Protein AF-A0A2A4J8R6-F1 (afdb_monomer_lite)

Organism: Heliothis virescens (NCBI:txid7102)

Foldseek 3Di:
DVVPPADPKWKWKWFDDPPDTHTQDTDDDDPRDDPDDDPSVVVSQVVQRIKIFIDHPDDGGPDIDGDHDDDDDPQQPPAWWKWDFDPQDDAPPPWIKTKTWGADPLRKIWMAMDIDRDPLQPWKWKWKFAPFDPPTDIDTPGHRTDMGNDDPLSSLLCLQLQRMKMFIAGNVNPRTGIITRRPRTDYPPVSHDDDVPDDDPPDDPDDDDDDDDDDPPVVSVQVPLQQWEDDPSDIAGAQGWDADQVQQWIWHGGGNYIDTDHDDEDDDDEPADWDQPVPHNYTDHPDDPDPPPPPDPPDDDDDD

Structure (mmCIF, N/CA/C/O backbone):
data_AF-A0A2A4J8R6-F1
#
_entry.id   AF-A0A2A4J8R6-F1
#
loop_
_atom_site.group_PDB
_atom_site.id
_atom_site.type_symbol
_atom_site.label_atom_id
_atom_site.label_alt_id
_atom_site.label_comp_id
_atom_site.label_asym_id
_atom_site.label_entity_id
_atom_site.label_seq_id
_atom_site.pdbx_PDB_ins_code
_atom_site.Cartn_x
_atom_site.Cartn_y
_atom_site.Cartn_z
_atom_site.occupancy
_atom_site.B_iso_or_equiv
_atom_site.auth_seq_id
_atom_site.auth_comp_id
_atom_site.auth_asym_id
_atom_site.auth_atom_id
_atom_site.pdbx_PDB_model_num
ATOM 1 N N . VAL A 1 1 ? -11.590 -10.014 5.664 1.00 51.00 1 VAL A N 1
ATOM 2 C CA . VAL A 1 1 ? -12.269 -11.132 6.372 1.00 51.00 1 VAL A CA 1
ATOM 3 C C . VAL A 1 1 ? -12.199 -12.429 5.559 1.00 51.00 1 VAL A C 1
ATOM 5 O O . VAL A 1 1 ? -12.259 -13.512 6.124 1.00 51.00 1 VAL A O 1
ATOM 8 N N . ASP A 1 2 ? -11.946 -12.330 4.253 1.00 46.09 2 ASP A N 1
ATOM 9 C CA . ASP A 1 2 ? -11.964 -13.445 3.297 1.00 46.09 2 ASP A CA 1
ATOM 10 C C . ASP A 1 2 ? -10.883 -14.516 3.534 1.00 46.09 2 ASP A C 1
ATOM 12 O O . ASP A 1 2 ? -11.089 -15.683 3.220 1.00 46.09 2 ASP A O 1
ATOM 16 N N . ASN A 1 3 ? -9.774 -14.168 4.195 1.00 51.50 3 ASN A N 1
ATOM 17 C CA . ASN A 1 3 ? -8.714 -15.122 4.553 1.00 51.50 3 ASN A CA 1
ATOM 18 C C . ASN A 1 3 ? -9.017 -15.976 5.802 1.00 51.50 3 ASN A C 1
ATOM 20 O O . ASN A 1 3 ? -8.202 -16.820 6.162 1.00 51.50 3 ASN A O 1
ATOM 24 N N . LEU A 1 4 ? -10.148 -15.759 6.490 1.00 59.75 4 LEU A N 1
ATOM 25 C CA . LEU A 1 4 ? -10.492 -16.490 7.721 1.00 59.75 4 LEU A CA 1
ATOM 26 C C . LEU A 1 4 ? -11.333 -17.753 7.472 1.00 59.75 4 LEU A C 1
ATOM 28 O O . LEU A 1 4 ? -11.592 -18.493 8.416 1.00 59.75 4 LEU A O 1
ATOM 32 N N . GLY A 1 5 ? -11.770 -18.008 6.231 1.00 60.34 5 GLY A N 1
ATOM 33 C CA . GLY A 1 5 ? -12.596 -19.179 5.900 1.00 60.34 5 GLY A CA 1
ATOM 34 C C . GLY A 1 5 ? -13.977 -19.189 6.572 1.00 60.34 5 GLY A C 1
ATOM 35 O O . GLY A 1 5 ? -14.577 -20.251 6.714 1.00 60.34 5 GLY A O 1
ATOM 36 N N . ILE A 1 6 ? -14.473 -18.027 7.013 1.00 65.69 6 ILE A N 1
ATOM 37 C CA . ILE A 1 6 ? -15.750 -17.887 7.725 1.00 65.69 6 ILE A CA 1
ATOM 38 C C . ILE A 1 6 ? -16.866 -17.630 6.711 1.00 65.69 6 ILE A C 1
ATOM 40 O O . ILE A 1 6 ? -16.816 -16.662 5.952 1.00 65.69 6 ILE A O 1
ATOM 44 N N . THR A 1 7 ? -17.896 -18.471 6.731 1.00 68.19 7 THR A N 1
ATOM 45 C CA . THR A 1 7 ? -19.157 -18.224 6.028 1.00 68.19 7 THR A CA 1
ATOM 46 C C . THR A 1 7 ? -19.968 -17.192 6.810 1.00 68.19 7 THR A C 1
ATOM 48 O O . THR A 1 7 ? -20.302 -17.438 7.963 1.00 68.19 7 THR A O 1
ATOM 51 N N . ASP A 1 8 ? -20.249 -16.048 6.188 1.00 70.75 8 ASP A N 1
ATOM 52 C CA . ASP A 1 8 ? -21.057 -14.943 6.733 1.00 70.75 8 ASP A CA 1
ATOM 53 C C . ASP A 1 8 ? -20.607 -14.396 8.115 1.00 70.75 8 ASP A C 1
ATOM 55 O O . ASP A 1 8 ? -21.277 -14.554 9.136 1.00 70.75 8 ASP A O 1
ATOM 59 N N . PRO A 1 9 ? -19.422 -13.766 8.186 1.00 74.88 9 PRO A N 1
ATOM 60 C CA . PRO A 1 9 ? -18.871 -13.239 9.431 1.00 74.88 9 PRO A CA 1
ATOM 61 C C . PRO A 1 9 ? -19.709 -12.071 9.970 1.00 74.88 9 PRO A C 1
ATOM 63 O O . PRO A 1 9 ? -19.818 -11.022 9.331 1.00 74.88 9 PRO A O 1
ATOM 66 N N . LYS A 1 10 ? -20.216 -12.207 11.200 1.00 78.25 10 LYS A N 1
ATOM 67 C CA . LYS A 1 10 ? -20.917 -11.131 11.913 1.00 78.25 10 LYS A CA 1
ATOM 68 C C . LYS A 1 10 ? -19.927 -10.287 12.702 1.00 78.25 10 LYS A C 1
ATOM 70 O O . LYS A 1 10 ? -19.214 -10.800 13.566 1.00 78.25 10 LYS A O 1
ATOM 75 N N . ILE A 1 11 ? -19.901 -8.989 12.408 1.00 81.88 11 ILE A N 1
ATOM 76 C CA . ILE A 1 11 ? -19.083 -8.006 13.119 1.00 81.88 11 ILE A CA 1
ATOM 77 C C . ILE A 1 11 ? -19.990 -7.282 14.114 1.00 81.88 11 ILE A C 1
ATOM 79 O O . ILE A 1 11 ? -20.972 -6.651 13.731 1.00 81.88 11 ILE A O 1
ATOM 83 N N . THR A 1 12 ? -19.676 -7.387 15.402 1.00 83.88 12 THR A N 1
ATOM 84 C CA . THR A 1 12 ? -20.460 -6.769 16.478 1.00 83.88 12 THR A CA 1
ATOM 85 C C . THR A 1 12 ? -19.601 -5.808 17.287 1.00 83.88 12 THR A C 1
ATOM 87 O O . THR A 1 12 ? -18.450 -6.109 17.605 1.00 83.88 12 THR A O 1
ATOM 90 N N . LEU A 1 13 ? -20.164 -4.643 17.605 1.00 84.25 13 LEU A N 1
ATOM 91 C CA . LEU A 1 13 ? -19.594 -3.699 18.557 1.00 84.25 13 LEU A CA 1
ATOM 92 C C . LEU A 1 13 ? -20.102 -4.040 19.952 1.00 84.25 13 LEU A C 1
ATOM 94 O O . LEU A 1 13 ? -21.310 -4.152 20.181 1.00 84.25 13 LEU A O 1
ATOM 98 N N . VAL A 1 14 ? -19.167 -4.210 20.874 1.00 86.38 14 VAL A N 1
ATOM 99 C CA . VAL A 1 14 ? -19.413 -4.626 22.250 1.00 86.38 14 VAL A CA 1
ATOM 100 C C . VAL A 1 14 ? -18.728 -3.635 23.174 1.00 86.38 14 VAL A C 1
ATOM 102 O O . VAL A 1 14 ? -17.572 -3.297 22.973 1.00 86.38 14 VAL A O 1
ATOM 105 N N . GLU A 1 15 ? -19.434 -3.159 24.183 1.00 86.50 15 GLU A N 1
ATOM 106 C CA . GLU A 1 15 ? -18.857 -2.367 25.259 1.00 86.50 15 GLU A CA 1
ATOM 107 C C . GLU A 1 15 ? -18.281 -3.321 26.312 1.00 86.50 15 GLU A C 1
ATOM 109 O O . GLU A 1 15 ? -18.963 -4.235 26.787 1.00 86.50 15 GLU A O 1
ATOM 114 N N . GLU A 1 16 ? -17.008 -3.134 26.651 1.00 82.44 16 GLU A N 1
ATOM 115 C CA . GLU A 1 16 ? -16.292 -3.916 27.653 1.00 82.44 16 GLU A CA 1
ATOM 116 C C . GLU A 1 16 ? -16.103 -3.092 28.932 1.00 82.44 16 GLU A C 1
ATOM 118 O O . GLU A 1 16 ? -15.214 -2.249 29.032 1.00 82.44 16 GLU A O 1
ATOM 123 N N . GLN A 1 17 ? -16.914 -3.382 29.953 1.00 78.88 17 GLN A N 1
ATOM 124 C CA . GLN A 1 17 ? -16.755 -2.827 31.300 1.00 78.88 17 GLN A CA 1
ATOM 125 C C . GLN A 1 17 ? -16.334 -3.934 32.275 1.00 78.88 17 GLN A C 1
ATOM 127 O O . GLN A 1 17 ? -17.150 -4.648 32.873 1.00 78.88 17 GLN A O 1
ATOM 132 N N . GLY A 1 18 ? -15.021 -4.110 32.438 1.00 73.50 18 GLY A N 1
ATOM 133 C CA . GLY A 1 18 ? -14.450 -5.143 33.304 1.00 73.50 18 GLY A CA 1
ATOM 134 C C . GLY A 1 18 ? -14.762 -6.558 32.802 1.00 73.50 18 GLY A C 1
ATOM 135 O O . GLY A 1 18 ? -14.212 -6.992 31.800 1.00 73.50 18 GLY A O 1
ATOM 136 N N . LYS A 1 19 ? -15.623 -7.304 33.514 1.00 68.88 19 LYS A N 1
ATOM 137 C CA . LYS A 1 19 ? -16.096 -8.645 33.092 1.00 68.88 19 LYS A CA 1
ATOM 138 C C . LYS A 1 19 ? -17.447 -8.618 32.366 1.00 68.88 19 LYS A C 1
ATOM 140 O O . LYS A 1 19 ? -17.958 -9.676 31.997 1.00 68.88 19 LYS A O 1
ATOM 145 N N . ARG A 1 20 ? -18.081 -7.448 32.249 1.00 69.06 20 ARG A N 1
ATOM 146 C CA . ARG A 1 20 ? -19.382 -7.294 31.593 1.00 69.06 20 ARG A CA 1
ATOM 147 C C . ARG A 1 20 ? -19.161 -6.891 30.142 1.00 69.06 20 ARG A C 1
ATOM 149 O O . ARG A 1 20 ? -18.374 -5.992 29.867 1.00 69.06 20 ARG A O 1
ATOM 156 N N . HIS A 1 21 ? -19.877 -7.570 29.254 1.00 73.81 21 HIS A N 1
ATOM 157 C CA . HIS A 1 21 ? -19.865 -7.319 27.820 1.00 73.81 21 HIS A CA 1
ATOM 158 C C . HIS A 1 21 ? -21.302 -7.019 27.381 1.00 73.81 21 HIS A C 1
ATOM 160 O O . HIS A 1 21 ? -22.161 -7.901 27.463 1.00 73.81 21 HIS A O 1
ATOM 166 N N . SER A 1 22 ? -21.575 -5.786 26.960 1.00 76.44 22 SER A N 1
ATOM 167 C CA . SER A 1 22 ? -22.871 -5.353 26.419 1.00 76.44 22 SER A CA 1
ATOM 168 C C . SER A 1 22 ? -22.760 -5.224 24.906 1.00 76.44 22 SER A C 1
ATOM 170 O O . SER A 1 22 ? -21.946 -4.458 24.403 1.00 76.44 22 SER A O 1
ATOM 172 N N . GLN A 1 23 ? -23.578 -5.959 24.153 1.00 75.94 23 GLN A N 1
ATOM 173 C CA . GLN A 1 23 ? -23.663 -5.747 22.710 1.00 75.94 23 GLN A CA 1
ATOM 174 C C . GLN A 1 23 ? -24.321 -4.391 22.437 1.00 75.94 23 GLN A C 1
ATOM 176 O O . GLN A 1 23 ? -25.443 -4.147 22.886 1.00 75.94 23 GLN A O 1
ATOM 181 N N . VAL A 1 24 ? -23.626 -3.527 21.698 1.00 75.19 24 VAL A N 1
ATOM 182 C CA . VAL A 1 24 ? -24.082 -2.164 21.408 1.00 75.19 24 VAL A CA 1
ATOM 183 C C . VAL A 1 24 ? -24.703 -2.085 20.017 1.00 75.19 24 VAL A C 1
ATOM 185 O O . VAL A 1 24 ? -25.797 -1.544 19.873 1.00 75.19 24 VAL A O 1
ATOM 188 N N . GLU A 1 25 ? -24.046 -2.655 19.001 1.00 78.25 25 GLU A N 1
ATOM 189 C CA . GLU A 1 25 ? -24.496 -2.549 17.606 1.00 78.25 25 GLU A CA 1
ATOM 190 C C . GLU A 1 25 ? -23.983 -3.718 16.740 1.00 78.25 25 GLU A C 1
ATOM 192 O O . GLU A 1 25 ? -22.924 -4.289 17.012 1.00 78.25 25 GLU A O 1
ATOM 197 N N . ILE A 1 26 ? -24.732 -4.100 15.699 1.00 72.00 26 ILE A N 1
ATOM 198 C CA . ILE A 1 26 ? -24.303 -5.081 14.683 1.00 72.00 26 ILE A CA 1
ATOM 199 C C . ILE A 1 26 ? -23.934 -4.301 13.423 1.00 72.00 26 ILE A C 1
ATOM 201 O O . ILE A 1 26 ? -24.763 -3.553 12.912 1.00 72.00 26 ILE A O 1
ATOM 205 N N . LEU A 1 27 ? -22.708 -4.476 12.928 1.00 69.81 27 LEU A N 1
ATOM 206 C CA . LEU A 1 27 ? -22.246 -3.820 11.708 1.00 69.81 27 LEU A CA 1
ATOM 207 C C . LEU A 1 27 ? -22.628 -4.663 10.496 1.00 69.81 27 LEU A C 1
ATOM 209 O O . LEU A 1 27 ? -22.290 -5.849 10.432 1.00 69.81 27 LEU A O 1
ATOM 213 N N . ASP A 1 28 ? -23.318 -4.043 9.538 1.00 58.78 28 ASP A N 1
ATOM 214 C CA . ASP A 1 28 ? -23.634 -4.698 8.274 1.00 58.78 28 ASP A CA 1
ATOM 215 C C . ASP A 1 28 ? -22.351 -4.922 7.455 1.00 58.78 28 ASP A C 1
ATOM 217 O O . ASP A 1 28 ? -21.376 -4.165 7.515 1.00 58.78 28 ASP A O 1
ATOM 221 N N . THR A 1 29 ? -22.301 -6.071 6.802 1.00 63.38 29 THR A N 1
ATOM 222 C CA . THR A 1 29 ? -21.078 -6.869 6.699 1.00 63.38 29 THR A CA 1
ATOM 223 C C . THR A 1 29 ? -20.109 -6.436 5.588 1.00 63.38 29 THR A C 1
ATOM 225 O O . THR A 1 29 ? -20.457 -5.822 4.583 1.00 63.38 29 THR A O 1
ATOM 228 N N . ARG A 1 30 ? -18.843 -6.843 5.782 1.00 55.03 30 ARG A N 1
ATOM 229 C CA . ARG A 1 30 ? -17.652 -6.783 4.900 1.00 55.03 30 ARG A CA 1
ATOM 230 C C . ARG A 1 30 ? -16.828 -5.498 4.889 1.00 55.03 30 ARG A C 1
ATOM 232 O O . ARG A 1 30 ? -15.607 -5.618 4.927 1.00 55.03 30 ARG A O 1
ATOM 239 N N . ILE A 1 31 ? -17.439 -4.314 4.867 1.00 55.72 31 ILE A N 1
ATOM 240 C CA . ILE A 1 31 ? -16.684 -3.053 4.677 1.00 55.72 31 ILE A CA 1
ATOM 241 C C . ILE A 1 31 ? -16.424 -2.327 6.013 1.00 55.72 31 ILE A C 1
ATOM 243 O O . ILE A 1 31 ? -15.522 -1.502 6.102 1.00 55.72 31 ILE A O 1
ATOM 247 N N . GLY A 1 32 ? -17.146 -2.678 7.088 1.00 60.31 32 GLY A N 1
ATOM 248 C CA . GLY A 1 32 ? -16.904 -2.118 8.427 1.00 60.31 32 GLY A CA 1
ATOM 249 C C . GLY A 1 32 ? -17.213 -0.620 8.542 1.00 60.31 32 GLY A C 1
ATOM 250 O O . GLY A 1 32 ? -16.690 0.043 9.431 1.00 60.31 32 GLY A O 1
ATOM 251 N N . VAL A 1 33 ? -18.047 -0.080 7.645 1.00 65.81 33 VAL A N 1
ATOM 252 C CA . VAL A 1 33 ? -18.446 1.335 7.644 1.00 65.81 33 VAL A CA 1
ATOM 253 C C . VAL A 1 33 ? -19.748 1.502 8.414 1.00 65.81 33 VAL A C 1
ATOM 255 O O . VAL A 1 33 ? -20.764 0.889 8.092 1.00 65.81 33 VAL A O 1
ATOM 258 N N . LEU A 1 34 ? -19.721 2.380 9.413 1.00 68.12 34 LEU A N 1
ATOM 259 C CA . LEU A 1 34 ? -20.854 2.665 10.281 1.00 68.12 34 LEU A CA 1
ATOM 260 C C . LEU A 1 34 ? -21.510 3.983 9.847 1.00 68.12 34 LEU A C 1
ATOM 262 O O . LEU A 1 34 ? -21.199 5.056 10.351 1.00 68.12 34 LEU A O 1
ATOM 266 N N . ALA A 1 35 ? -22.387 3.905 8.844 1.00 62.28 35 ALA A N 1
ATOM 267 C CA . ALA A 1 35 ? -22.933 5.088 8.170 1.00 62.28 35 ALA A CA 1
ATOM 268 C C . ALA A 1 35 ? -23.950 5.889 9.011 1.00 62.28 35 ALA A C 1
ATOM 270 O O . ALA A 1 35 ? -24.162 7.074 8.755 1.00 62.28 35 ALA A O 1
ATOM 271 N N . ARG A 1 36 ? -24.611 5.257 9.991 1.00 71.75 36 ARG A N 1
ATOM 272 C CA . ARG A 1 36 ? -25.607 5.894 10.873 1.00 71.75 36 ARG A CA 1
ATOM 273 C C . ARG A 1 36 ? -25.496 5.359 12.304 1.00 71.75 36 ARG A C 1
ATOM 275 O O . ARG A 1 36 ? -26.321 4.535 12.695 1.00 71.75 36 ARG A O 1
ATOM 282 N N . PRO A 1 37 ? -24.491 5.809 13.070 1.00 74.25 37 PRO A N 1
ATOM 283 C CA . PRO A 1 37 ? -24.284 5.348 14.437 1.00 74.25 37 PRO A CA 1
ATOM 284 C C . PRO A 1 37 ? -25.463 5.632 15.352 1.00 74.25 37 PRO A C 1
ATOM 286 O O . PRO A 1 37 ? -25.997 6.744 15.377 1.00 74.25 37 PRO A O 1
ATOM 289 N N . SER A 1 38 ? -25.842 4.629 16.147 1.00 78.88 38 SER A N 1
ATOM 290 C CA . SER A 1 38 ? -26.779 4.837 17.244 1.00 78.88 38 SER A CA 1
ATOM 291 C C . SER A 1 38 ? -26.148 5.728 18.318 1.00 78.88 38 SER A C 1
ATOM 293 O O . SER A 1 38 ? -24.961 5.633 18.610 1.00 78.88 38 SER A O 1
ATOM 295 N N . ALA A 1 39 ? -26.938 6.570 18.989 1.00 81.50 39 ALA A N 1
ATOM 296 C CA . ALA A 1 39 ? -26.398 7.455 20.029 1.00 81.50 39 ALA A CA 1
ATOM 297 C C . ALA A 1 39 ? -25.716 6.703 21.198 1.00 81.50 39 ALA A C 1
ATOM 299 O O . ALA A 1 39 ? -24.942 7.287 21.952 1.00 81.50 39 ALA A O 1
ATOM 300 N N . ARG A 1 40 ? -25.990 5.398 21.338 1.00 81.56 40 ARG A N 1
ATOM 301 C CA . ARG A 1 40 ? -25.463 4.530 22.396 1.00 81.56 40 ARG A CA 1
ATOM 302 C C . ARG A 1 40 ? -23.978 4.212 22.236 1.00 81.56 40 ARG A C 1
ATOM 304 O O . ARG A 1 40 ? -23.357 3.852 23.227 1.00 81.56 40 ARG A O 1
ATOM 311 N N . ILE A 1 41 ? -23.407 4.352 21.036 1.00 82.19 41 ILE A N 1
ATOM 312 C CA . ILE A 1 41 ? -21.985 4.050 20.827 1.00 82.19 41 ILE A CA 1
ATOM 313 C C . ILE A 1 41 ? -21.068 5.190 21.275 1.00 82.19 41 ILE A C 1
ATOM 315 O O . ILE A 1 41 ? -19.909 4.938 21.575 1.00 82.19 41 ILE A O 1
ATOM 319 N N . PHE A 1 42 ? -21.545 6.440 21.316 1.00 84.12 42 PHE A N 1
ATOM 320 C CA . PHE A 1 42 ? -20.651 7.596 21.453 1.00 84.12 42 PHE A CA 1
ATOM 321 C C . PHE A 1 42 ? -19.949 7.655 22.804 1.00 84.12 42 PHE A C 1
ATOM 323 O O . PHE A 1 42 ? -18.745 7.871 22.849 1.00 84.12 42 PHE A O 1
ATOM 330 N N . GLN A 1 43 ? -20.670 7.436 23.901 1.00 85.25 43 GLN A N 1
ATOM 331 C CA . GLN A 1 43 ? -20.058 7.469 25.226 1.00 85.25 43 GLN A CA 1
ATOM 332 C C . GLN A 1 43 ? -18.975 6.386 25.398 1.00 85.25 43 GLN A C 1
ATOM 334 O O . GLN A 1 43 ? -17.829 6.755 25.662 1.00 85.25 43 GLN A O 1
ATOM 339 N N . PRO A 1 44 ? -19.251 5.088 25.154 1.00 85.50 44 PRO A N 1
ATOM 340 C CA . PRO A 1 44 ? -18.206 4.071 25.228 1.00 85.50 44 PRO A CA 1
ATOM 341 C C . PRO A 1 44 ? -17.125 4.229 24.144 1.00 85.50 44 PRO A C 1
ATOM 343 O O . PRO A 1 44 ? -16.015 3.740 24.332 1.00 85.50 44 PRO A O 1
ATOM 346 N N . LEU A 1 45 ? -17.384 4.932 23.034 1.00 82.69 45 LEU A N 1
ATOM 347 C CA . LEU A 1 45 ? -16.348 5.310 22.063 1.00 82.69 45 LEU A CA 1
ATOM 348 C C . LEU A 1 45 ? -15.370 6.340 22.647 1.00 82.69 45 LEU A C 1
ATOM 350 O O . LEU A 1 45 ? -14.162 6.138 22.556 1.00 82.69 45 LEU A O 1
ATOM 354 N N . TYR A 1 46 ? -15.875 7.417 23.260 1.00 84.38 46 TYR A N 1
ATOM 355 C CA . TYR A 1 46 ? -15.045 8.462 23.877 1.00 84.38 46 TYR A CA 1
ATOM 356 C C . TYR A 1 46 ? -14.280 7.966 25.107 1.00 84.38 46 TYR A C 1
ATOM 358 O O . TYR A 1 46 ? -13.185 8.446 25.384 1.00 84.38 46 TYR A O 1
ATOM 366 N N . GLU A 1 47 ? -14.838 6.996 25.828 1.00 87.81 47 GLU A N 1
ATOM 367 C CA . GLU A 1 47 ? -14.183 6.338 26.963 1.00 87.81 47 GLU A CA 1
ATOM 368 C C . GLU A 1 47 ? -13.261 5.178 26.528 1.00 87.81 47 GLU A C 1
ATOM 370 O O . GLU A 1 47 ? -12.692 4.491 27.376 1.00 87.81 47 GLU A O 1
ATOM 375 N N . GLU A 1 48 ? -13.113 4.939 25.215 1.00 84.50 48 GLU A N 1
ATOM 376 C CA . GLU A 1 48 ? -12.362 3.824 24.624 1.00 84.50 48 GLU A CA 1
ATOM 377 C C . GLU A 1 48 ? -12.760 2.434 25.183 1.00 84.50 48 GLU A C 1
ATOM 379 O O . GLU A 1 48 ? -11.925 1.539 25.332 1.00 84.50 48 GLU A O 1
ATOM 384 N N . GLN A 1 49 ? -14.029 2.232 25.526 1.00 87.69 49 GLN A N 1
ATOM 385 C CA . GLN A 1 49 ? -14.577 0.984 26.078 1.00 87.69 49 GLN A CA 1
ATOM 386 C C . GLN A 1 49 ? -15.200 0.074 25.013 1.00 87.69 49 GLN A C 1
ATOM 388 O O . GLN A 1 49 ? -15.701 -1.001 25.333 1.00 87.69 49 GLN A O 1
ATOM 393 N N . LEU A 1 50 ? -15.192 0.479 23.742 1.00 87.38 50 LEU A N 1
ATOM 394 C CA . LEU A 1 50 ? -15.699 -0.349 22.652 1.00 87.38 50 LEU A CA 1
ATOM 395 C C . LEU A 1 50 ? -14.666 -1.378 22.182 1.00 87.38 50 LEU A C 1
ATOM 397 O O . LEU A 1 50 ? -13.489 -1.083 21.980 1.00 87.38 50 LEU A O 1
ATOM 401 N N . ALA A 1 51 ? -15.148 -2.583 21.914 1.00 86.69 51 ALA A N 1
ATOM 402 C CA . ALA A 1 51 ? -14.443 -3.670 21.265 1.00 86.69 51 ALA A CA 1
ATOM 403 C C . ALA A 1 51 ? -15.240 -4.176 20.057 1.00 86.69 51 ALA A C 1
ATOM 405 O O . ALA A 1 51 ? -16.469 -4.139 20.015 1.00 86.69 51 ALA A O 1
ATOM 406 N N . VAL A 1 52 ? -14.516 -4.666 19.060 1.00 85.62 52 VAL A N 1
ATOM 407 C CA . VAL A 1 52 ? -15.040 -5.345 17.883 1.00 85.62 52 VAL A CA 1
ATOM 408 C C . VAL A 1 52 ? -14.894 -6.843 18.092 1.00 85.62 52 VAL A C 1
ATOM 410 O O . VAL A 1 52 ? -13.789 -7.359 18.283 1.00 85.62 52 VAL A O 1
ATOM 413 N N . HIS A 1 53 ? -16.013 -7.549 18.017 1.00 85.69 53 HIS A N 1
ATOM 414 C CA . HIS A 1 53 ? -16.074 -9.002 18.022 1.00 85.69 53 HIS A CA 1
ATOM 415 C C . HIS A 1 53 ? -16.466 -9.507 16.636 1.00 85.69 53 HIS A C 1
ATOM 417 O O . HIS A 1 53 ? -17.495 -9.110 16.089 1.00 85.69 53 HIS A O 1
ATOM 423 N N . ILE A 1 54 ? -15.657 -10.411 16.083 1.00 83.44 54 ILE A N 1
ATOM 424 C CA . ILE A 1 54 ? -15.968 -11.120 14.840 1.00 83.44 54 ILE A CA 1
ATOM 425 C C . ILE A 1 54 ? -16.336 -12.554 15.205 1.00 83.44 54 ILE A C 1
ATOM 427 O O . ILE A 1 54 ? -15.505 -13.314 15.709 1.00 83.44 54 ILE A O 1
ATOM 431 N N . SER A 1 55 ? -17.591 -12.914 14.964 1.00 80.69 55 SER A N 1
ATOM 432 C CA . SER A 1 55 ? -18.169 -14.215 15.308 1.00 80.69 55 SER A CA 1
ATOM 433 C C . SER A 1 55 ? -18.731 -14.918 14.075 1.00 80.69 55 SER A C 1
ATOM 435 O O . SER A 1 55 ? -19.272 -14.273 13.177 1.00 80.69 55 SER A O 1
ATOM 437 N N . ALA A 1 56 ? -18.635 -16.248 14.065 1.00 78.00 56 ALA A N 1
ATOM 438 C CA . ALA A 1 56 ? -19.494 -17.088 13.233 1.00 78.00 56 ALA A CA 1
ATOM 439 C C . ALA A 1 56 ? -20.915 -17.149 13.833 1.00 78.00 56 ALA A C 1
ATOM 441 O O . ALA A 1 56 ? -21.134 -16.698 14.958 1.00 78.00 56 ALA A O 1
ATOM 442 N N . ASP A 1 57 ? -21.872 -17.734 13.110 1.00 71.88 57 ASP A N 1
ATOM 443 C CA . ASP A 1 57 ? -23.273 -17.835 13.550 1.00 71.88 57 ASP A CA 1
ATOM 444 C C . ASP A 1 57 ? -23.464 -18.530 14.904 1.00 71.88 57 ASP A C 1
ATOM 446 O O . ASP A 1 57 ? -24.419 -18.239 15.626 1.00 71.88 57 ASP A O 1
ATOM 450 N N . THR A 1 58 ? -22.554 -19.435 15.264 1.00 73.75 58 THR A N 1
ATOM 451 C CA . THR A 1 58 ? -22.609 -20.189 16.516 1.00 73.75 58 THR A CA 1
ATOM 452 C C . THR A 1 58 ? -21.234 -20.259 17.171 1.00 73.75 58 THR A C 1
ATOM 454 O O . THR A 1 58 ? -20.284 -20.748 16.559 1.00 73.75 58 THR A O 1
ATOM 457 N N . GLY A 1 59 ? -21.138 -19.840 18.434 1.00 73.94 59 GLY A N 1
ATOM 458 C CA . GLY A 1 59 ? -19.934 -19.984 19.257 1.00 73.94 59 GLY A CA 1
ATOM 459 C C . GLY A 1 59 ? -19.382 -18.663 19.803 1.00 73.94 59 GLY A C 1
ATOM 460 O O . GLY A 1 59 ? -19.945 -17.596 19.554 1.00 73.94 59 GLY A O 1
ATOM 461 N N . PRO A 1 60 ? -18.294 -18.720 20.595 1.00 77.31 60 PRO A N 1
ATOM 462 C CA . PRO A 1 60 ? -17.608 -17.524 21.063 1.00 77.31 60 PRO A CA 1
ATOM 463 C C . PRO A 1 60 ? -16.986 -16.754 19.883 1.00 77.31 60 PRO A C 1
ATOM 465 O O . PRO A 1 60 ? -16.651 -17.357 18.862 1.00 77.31 60 PRO A O 1
ATOM 468 N N . PRO A 1 61 ? -16.789 -15.430 20.011 1.00 75.88 61 PRO A N 1
ATOM 469 C CA . PRO A 1 61 ? -16.164 -14.636 18.961 1.00 75.88 61 PRO A CA 1
ATOM 470 C C . PRO A 1 61 ? -14.733 -15.117 18.702 1.00 75.88 61 PRO A C 1
ATOM 472 O O . PRO A 1 61 ? -13.956 -15.330 19.637 1.00 75.88 61 PRO A O 1
ATOM 475 N N . ILE A 1 62 ? -14.422 -15.285 17.418 1.00 79.75 62 ILE A N 1
ATOM 476 C CA . ILE A 1 62 ? -13.172 -15.842 16.889 1.00 79.75 62 ILE A CA 1
ATOM 477 C C . ILE A 1 62 ? -12.062 -14.796 16.974 1.00 79.75 62 ILE A C 1
ATOM 479 O O . ILE A 1 62 ? -10.930 -15.112 17.332 1.00 79.75 62 ILE A O 1
ATOM 483 N N . LEU A 1 63 ? -12.401 -13.541 16.673 1.00 80.62 63 LEU A N 1
ATOM 484 C CA . LEU A 1 63 ? -11.507 -12.403 16.844 1.00 80.62 63 LEU A CA 1
ATOM 485 C C . LEU A 1 63 ? -12.153 -11.383 17.767 1.00 80.62 63 LEU A C 1
ATOM 487 O O . LEU A 1 63 ? -13.348 -11.098 17.670 1.00 80.62 63 LEU A O 1
ATOM 491 N N . ARG A 1 64 ? -11.328 -10.835 18.653 1.00 84.31 64 ARG A N 1
ATOM 492 C CA . ARG A 1 64 ? -11.671 -9.727 19.535 1.00 84.31 64 ARG A CA 1
ATOM 493 C C . ARG A 1 64 ? -10.581 -8.681 19.402 1.00 84.31 64 ARG A C 1
ATOM 495 O O . ARG A 1 64 ? -9.401 -9.026 19.423 1.00 84.31 64 ARG A O 1
ATOM 502 N N . GLY A 1 65 ? -10.970 -7.427 19.262 1.00 82.12 65 GLY A N 1
ATOM 503 C CA . GLY A 1 65 ? -10.038 -6.311 19.224 1.00 82.12 65 GLY A CA 1
ATOM 504 C C . GLY A 1 65 ? -10.679 -5.086 19.839 1.00 82.12 65 GLY A C 1
ATOM 505 O O . GLY A 1 65 ? -11.862 -4.850 19.636 1.00 82.12 65 GLY A O 1
ATOM 506 N N . ARG A 1 66 ? -9.912 -4.304 20.593 1.00 83.31 66 ARG A N 1
ATOM 507 C CA . ARG A 1 66 ? -10.390 -3.023 21.113 1.00 83.31 66 ARG A CA 1
ATOM 508 C C . ARG A 1 66 ? -10.461 -2.012 19.973 1.00 83.31 66 ARG A C 1
ATOM 510 O O . ARG A 1 66 ? -9.564 -1.971 19.132 1.00 83.31 66 ARG A O 1
ATOM 517 N N . LEU A 1 67 ? -11.523 -1.219 19.942 1.00 80.25 67 LEU A N 1
ATOM 518 C CA . LEU A 1 67 ? -11.670 -0.144 18.978 1.00 80.25 67 LEU A CA 1
ATOM 519 C C . LEU A 1 67 ? -10.911 1.080 19.494 1.00 80.25 67 LEU A C 1
ATOM 521 O O . LEU A 1 67 ? -11.140 1.534 20.612 1.00 80.25 67 LEU A O 1
ATOM 525 N N . THR A 1 68 ? -9.992 1.594 18.685 1.00 75.00 68 THR A N 1
ATOM 526 C CA . THR A 1 68 ? -9.214 2.795 18.995 1.00 75.00 68 THR A CA 1
ATOM 527 C C . THR A 1 68 ? -9.602 3.905 18.029 1.00 75.00 68 THR A C 1
ATOM 529 O O . THR A 1 68 ? -9.634 3.708 16.813 1.00 75.00 68 THR A O 1
ATOM 532 N N . SER A 1 69 ? -9.935 5.081 18.559 1.00 71.44 69 SER A N 1
ATOM 533 C CA . SER A 1 69 ? -10.207 6.252 17.730 1.00 71.44 69 SER A CA 1
ATOM 534 C C . SER A 1 69 ? -8.899 6.888 17.277 1.00 71.44 69 SER A C 1
ATOM 536 O O . SER A 1 69 ? -7.999 7.102 18.090 1.00 71.44 69 SER A O 1
ATOM 538 N N . ARG A 1 70 ? -8.813 7.245 15.996 1.00 69.75 70 ARG A N 1
ATOM 539 C CA . ARG A 1 70 ? -7.732 8.073 15.458 1.00 69.75 70 ARG A C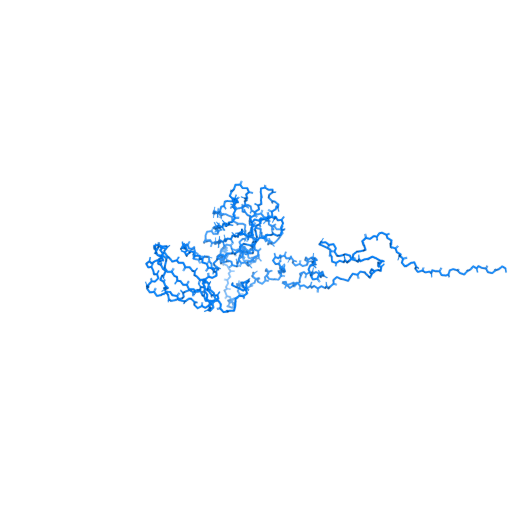A 1
ATOM 540 C C . ARG A 1 70 ? -8.308 9.188 14.607 1.00 69.75 70 ARG A C 1
ATOM 542 O O . ARG A 1 70 ? -9.208 8.953 13.804 1.00 69.75 70 ARG A O 1
ATOM 549 N N . LEU A 1 71 ? -7.791 10.393 14.812 1.00 66.62 71 LEU A N 1
ATOM 550 C CA . LEU A 1 71 ? -8.109 11.542 13.978 1.00 66.62 71 LEU A CA 1
ATOM 551 C C . LEU A 1 71 ? -7.285 11.416 12.698 1.00 66.62 71 LEU A C 1
ATOM 553 O O . LEU A 1 71 ? -6.059 11.370 12.755 1.00 66.62 71 LEU A O 1
ATOM 557 N N . LEU A 1 72 ? -7.964 11.305 11.563 1.00 62.75 72 LEU A N 1
ATOM 558 C CA . LEU A 1 72 ? -7.338 11.232 10.250 1.00 62.75 72 LEU A CA 1
ATOM 559 C C . LEU A 1 72 ? -7.465 12.590 9.558 1.00 62.75 72 LEU A C 1
ATOM 561 O O . LEU A 1 72 ? -8.536 13.192 9.636 1.00 62.75 72 LEU A O 1
ATOM 565 N N . PRO A 1 73 ? -6.415 13.071 8.873 1.00 60.22 73 PRO A N 1
ATOM 566 C CA . PRO A 1 73 ? -6.545 14.202 7.966 1.00 60.22 73 PRO A CA 1
ATOM 567 C C . PRO A 1 73 ? -7.552 13.862 6.861 1.00 60.22 73 PRO A C 1
ATOM 569 O O . PRO A 1 73 ? -7.553 12.734 6.366 1.00 60.22 73 PRO A O 1
ATOM 572 N N . ASP A 1 74 ? -8.352 14.834 6.419 1.00 55.19 74 ASP A N 1
ATOM 573 C CA . ASP A 1 74 ? -9.391 14.646 5.387 1.00 55.19 74 ASP A CA 1
ATOM 574 C C . ASP A 1 74 ? -8.846 14.074 4.056 1.00 55.19 74 ASP A C 1
ATOM 576 O O . ASP A 1 74 ? -9.590 13.506 3.258 1.00 55.19 74 ASP A O 1
ATOM 580 N N . ALA A 1 75 ? -7.530 14.170 3.824 1.00 51.97 75 ALA A N 1
ATOM 581 C CA . ALA A 1 75 ? -6.830 13.598 2.672 1.00 51.97 75 ALA A CA 1
ATOM 582 C C . ALA A 1 75 ? -6.555 12.076 2.770 1.00 51.97 75 ALA A C 1
ATOM 584 O O . ALA A 1 75 ? -6.140 11.459 1.785 1.00 51.97 75 ALA A O 1
ATOM 585 N N . ALA A 1 76 ? -6.792 11.437 3.921 1.00 59.19 76 ALA A N 1
ATOM 586 C CA . ALA A 1 76 ? -6.620 9.997 4.121 1.00 59.19 76 ALA A CA 1
ATOM 587 C C . ALA A 1 76 ? -7.847 9.209 3.613 1.00 59.19 76 ALA A C 1
ATOM 589 O O . ALA A 1 76 ? -8.583 8.584 4.375 1.00 59.19 76 ALA A O 1
ATOM 590 N N . GLY A 1 77 ? -8.089 9.256 2.302 1.00 55.56 77 GLY A N 1
ATOM 591 C CA . GLY A 1 77 ? -9.344 8.802 1.687 1.00 55.56 77 GLY A CA 1
ATOM 592 C C . GLY A 1 77 ? -9.654 7.296 1.742 1.00 55.56 77 GLY A C 1
ATOM 593 O O . GLY A 1 77 ? -10.771 6.912 1.406 1.00 55.56 77 GLY A O 1
ATOM 594 N N . THR A 1 78 ? -8.721 6.425 2.147 1.00 63.47 78 THR A N 1
ATOM 595 C CA . THR A 1 78 ? -8.865 4.958 1.968 1.00 63.47 78 THR A CA 1
ATOM 596 C C . THR A 1 78 ? -8.558 4.094 3.196 1.00 63.47 78 THR A C 1
ATOM 598 O O . THR A 1 78 ? -8.435 2.877 3.070 1.00 63.47 78 THR A O 1
ATOM 601 N N . GLY A 1 79 ? -8.481 4.675 4.398 1.00 70.69 79 GLY A N 1
ATOM 602 C CA . GLY A 1 79 ? -8.133 3.915 5.607 1.00 70.69 79 GLY A CA 1
ATOM 603 C C . GLY A 1 79 ? -6.695 3.359 5.573 1.00 70.69 79 GLY A C 1
ATOM 604 O O . GLY A 1 79 ? -5.917 3.713 4.685 1.00 70.69 79 GLY A O 1
ATOM 605 N N . PRO A 1 80 ? -6.296 2.529 6.555 1.00 82.81 80 PRO A N 1
ATOM 606 C CA . PRO A 1 80 ? -4.930 2.022 6.628 1.00 82.81 80 PRO A CA 1
ATOM 607 C C . PRO A 1 80 ? -4.605 0.994 5.546 1.00 82.81 80 PRO A C 1
ATOM 609 O O . PRO A 1 80 ? -5.385 0.082 5.273 1.00 82.81 80 PRO A O 1
ATOM 612 N N . ALA A 1 81 ? -3.377 1.056 5.042 1.00 86.31 81 ALA A N 1
ATOM 613 C CA . ALA A 1 81 ? -2.754 -0.029 4.304 1.00 86.31 81 ALA A CA 1
ATOM 614 C C . ALA A 1 81 ? -2.327 -1.146 5.273 1.00 86.31 81 ALA A C 1
ATOM 616 O O . ALA A 1 81 ? -1.611 -0.889 6.244 1.00 86.31 81 ALA A O 1
ATOM 617 N N . LEU A 1 82 ? -2.753 -2.385 5.013 1.00 87.56 82 LEU A N 1
ATOM 618 C CA . LEU A 1 82 ? -2.340 -3.554 5.790 1.00 87.56 82 LEU A CA 1
ATOM 619 C C . LEU A 1 82 ? -0.994 -4.074 5.287 1.00 87.56 82 LEU A C 1
ATOM 621 O O . LEU A 1 82 ? -0.866 -4.489 4.139 1.00 87.56 82 LEU A O 1
ATOM 625 N N . LEU A 1 83 ? -0.002 -4.116 6.171 1.00 87.94 83 LEU A N 1
ATOM 626 C CA . LEU A 1 83 ? 1.310 -4.642 5.842 1.00 87.94 83 LEU A CA 1
ATOM 627 C C . LEU A 1 83 ? 1.386 -6.149 6.015 1.00 87.94 83 LEU A C 1
ATOM 629 O O . LEU A 1 83 ? 1.148 -6.696 7.095 1.00 87.94 83 LEU A O 1
ATOM 633 N N . HIS A 1 84 ? 1.806 -6.802 4.938 1.00 83.94 84 HIS A N 1
ATOM 634 C CA . HIS A 1 84 ? 2.008 -8.234 4.892 1.00 83.94 84 HIS A CA 1
ATOM 635 C C . HIS A 1 84 ? 3.473 -8.579 5.120 1.00 83.94 84 HIS A C 1
ATOM 637 O O . HIS A 1 84 ? 4.391 -7.884 4.681 1.00 83.94 84 HIS A O 1
ATOM 643 N N . ARG A 1 85 ? 3.690 -9.698 5.804 1.00 85.38 85 ARG A N 1
ATOM 644 C CA . ARG A 1 85 ? 5.020 -10.253 6.003 1.00 85.38 85 ARG A CA 1
ATOM 645 C C . ARG A 1 85 ? 5.605 -10.742 4.685 1.00 85.38 85 ARG A C 1
ATOM 647 O O . ARG A 1 85 ? 4.953 -11.469 3.938 1.00 85.38 85 ARG A O 1
ATOM 654 N N . THR A 1 86 ? 6.870 -10.423 4.452 1.00 80.69 86 THR A N 1
ATOM 655 C CA . THR A 1 86 ? 7.622 -10.996 3.337 1.00 80.69 86 THR A CA 1
ATOM 656 C C . THR A 1 86 ? 8.160 -12.386 3.712 1.00 80.69 86 THR A C 1
ATOM 658 O O . THR A 1 86 ? 8.474 -12.688 4.868 1.00 80.69 86 THR A O 1
ATOM 661 N N . GLY A 1 87 ? 8.312 -13.266 2.720 1.00 68.44 87 GLY A N 1
ATOM 662 C CA . GLY A 1 87 ? 8.886 -14.603 2.923 1.00 68.44 87 GLY A CA 1
ATOM 663 C C . GLY A 1 87 ? 10.391 -14.618 3.237 1.00 68.44 87 GLY A C 1
ATOM 664 O O . GLY A 1 87 ? 10.951 -15.695 3.420 1.00 68.44 87 GLY A O 1
ATOM 665 N N . GLN A 1 88 ? 11.054 -13.456 3.283 1.00 64.81 88 GLN A N 1
ATOM 666 C CA . GLN A 1 88 ? 12.514 -13.349 3.381 1.00 64.81 88 GLN A CA 1
ATOM 667 C C . GLN A 1 88 ? 13.054 -13.604 4.797 1.00 64.81 88 GLN A C 1
ATOM 669 O O . GLN A 1 88 ? 14.199 -14.025 4.941 1.00 64.81 88 GLN A O 1
ATOM 674 N N . VAL A 1 89 ? 12.243 -13.403 5.844 1.00 68.00 89 VAL A N 1
ATOM 675 C CA . VAL A 1 89 ? 12.688 -13.526 7.243 1.00 68.00 89 VAL A CA 1
ATOM 676 C C . VAL A 1 89 ? 11.748 -14.424 8.050 1.00 68.00 89 VAL A C 1
ATOM 678 O O . VAL A 1 89 ? 10.520 -14.348 7.938 1.00 68.00 89 VAL A O 1
ATOM 681 N N . ARG A 1 90 ? 12.317 -15.292 8.902 1.00 67.06 90 ARG A N 1
ATOM 682 C CA . ARG A 1 90 ? 11.580 -16.084 9.904 1.00 67.06 90 ARG A CA 1
ATOM 683 C C . ARG A 1 90 ? 11.209 -15.209 11.110 1.00 67.06 90 ARG A C 1
ATOM 685 O O . ARG A 1 90 ? 11.945 -15.142 12.083 1.00 67.06 90 ARG A O 1
ATOM 692 N N . LEU A 1 91 ? 10.065 -14.541 11.023 1.00 67.56 91 LEU A N 1
ATOM 693 C CA . LEU A 1 91 ? 9.473 -13.698 12.067 1.00 67.56 91 LEU A CA 1
ATOM 694 C C . LEU A 1 91 ? 8.383 -14.457 12.849 1.00 67.56 91 LEU A C 1
ATOM 696 O O . LEU A 1 91 ? 7.865 -15.465 12.343 1.00 67.56 91 LEU A O 1
ATOM 700 N N . PRO A 1 92 ? 7.985 -13.982 14.045 1.00 67.19 92 PRO A N 1
ATOM 701 C CA . PRO A 1 92 ? 6.797 -14.476 14.737 1.00 67.19 92 PRO A CA 1
ATOM 702 C C . PRO A 1 92 ? 5.563 -14.431 13.827 1.00 67.19 92 PRO A C 1
ATOM 704 O O . PRO A 1 92 ? 5.390 -13.498 13.043 1.00 67.19 92 PRO A O 1
ATOM 707 N N . ALA A 1 93 ? 4.693 -15.440 13.922 1.00 64.88 93 ALA A N 1
ATOM 708 C CA . ALA A 1 93 ? 3.497 -15.544 13.076 1.00 64.88 93 ALA A CA 1
ATOM 709 C C . ALA A 1 93 ? 2.499 -14.385 13.277 1.00 64.88 93 ALA A C 1
ATOM 711 O O . ALA A 1 93 ? 1.689 -14.123 12.398 1.00 64.88 93 ALA A O 1
ATOM 712 N N . ALA A 1 94 ? 2.582 -13.684 14.411 1.00 68.75 94 ALA A N 1
ATOM 713 C CA . ALA A 1 94 ? 1.691 -12.589 14.781 1.00 68.75 94 ALA A CA 1
ATOM 714 C C . ALA A 1 94 ? 2.189 -11.196 14.352 1.00 68.75 94 ALA A C 1
ATOM 716 O O . ALA A 1 94 ? 1.598 -10.204 14.772 1.00 68.75 94 ALA A O 1
ATOM 717 N N . MET A 1 95 ? 3.284 -11.091 13.583 1.00 77.81 95 MET A N 1
ATOM 718 C CA . MET A 1 95 ? 3.791 -9.781 13.176 1.00 77.81 95 MET A CA 1
ATOM 719 C C . MET A 1 95 ? 2.991 -9.216 11.994 1.00 77.81 95 MET A C 1
ATOM 721 O O . MET A 1 95 ? 2.976 -9.813 10.917 1.00 77.81 95 MET A O 1
ATOM 725 N N . ALA A 1 96 ? 2.345 -8.070 12.195 1.00 82.19 96 ALA A N 1
ATOM 726 C CA . ALA A 1 96 ? 1.568 -7.359 11.181 1.00 82.19 96 ALA A CA 1
ATOM 727 C C . ALA A 1 96 ? 1.653 -5.850 11.419 1.00 82.19 96 ALA A C 1
ATOM 729 O O . ALA A 1 96 ? 1.835 -5.415 12.560 1.00 82.19 96 ALA A O 1
ATOM 730 N N . GLY A 1 97 ? 1.504 -5.059 10.358 1.00 85.75 97 GLY A N 1
ATOM 731 C CA . GLY A 1 97 ? 1.528 -3.604 10.454 1.00 85.75 97 GLY A CA 1
ATOM 732 C C . GLY A 1 97 ? 0.330 -2.940 9.789 1.00 85.75 97 GLY A C 1
ATOM 733 O O . GLY A 1 97 ? -0.293 -3.518 8.903 1.00 85.75 97 GLY A O 1
ATOM 734 N N . LEU A 1 98 ? 0.032 -1.718 10.207 1.00 87.31 98 LEU A N 1
ATOM 735 C CA . LEU A 1 98 ? -0.902 -0.805 9.557 1.00 87.31 98 LEU A CA 1
ATOM 736 C C . LEU A 1 98 ? -0.165 0.492 9.242 1.00 87.31 98 LEU A C 1
ATOM 738 O O . LEU A 1 98 ? 0.685 0.909 10.029 1.00 87.31 98 LEU A O 1
ATOM 742 N N . ALA A 1 99 ? -0.487 1.121 8.117 1.00 87.69 99 ALA A N 1
ATOM 743 C CA . ALA A 1 99 ? 0.073 2.416 7.759 1.00 87.69 99 ALA A CA 1
ATOM 744 C C . ALA A 1 99 ? -0.965 3.357 7.160 1.00 87.69 99 ALA A C 1
ATOM 746 O O . ALA A 1 99 ? -1.804 2.949 6.359 1.00 87.69 99 ALA A O 1
ATOM 747 N N . TRP A 1 100 ? -0.851 4.630 7.511 1.00 87.50 100 TRP A N 1
ATOM 748 C CA . TRP A 1 100 ? -1.651 5.729 6.999 1.00 87.50 100 TRP A CA 1
ATOM 749 C C . TRP A 1 100 ? -0.730 6.741 6.340 1.00 87.50 100 TRP A C 1
ATOM 751 O O . TRP A 1 100 ? 0.348 7.029 6.855 1.00 87.50 100 TRP A O 1
ATOM 761 N N . LEU A 1 101 ? -1.149 7.251 5.185 1.00 87.50 101 LEU A N 1
ATOM 762 C CA . LEU A 1 101 ? -0.424 8.264 4.433 1.00 87.50 101 LEU A CA 1
ATOM 763 C C . LEU A 1 101 ? -1.421 9.305 3.927 1.00 87.50 101 LEU A C 1
ATOM 765 O O . LEU A 1 101 ? -2.516 8.952 3.483 1.00 87.50 101 LEU A O 1
ATOM 769 N N . SER A 1 102 ? -1.037 10.576 3.971 1.00 88.06 102 SER A N 1
ATOM 770 C CA . SER A 1 102 ? -1.841 11.677 3.439 1.00 88.06 102 SER A CA 1
ATOM 771 C C . SER A 1 102 ? -0.950 12.801 2.936 1.00 88.06 102 SER A C 1
ATOM 773 O O . SER A 1 102 ? 0.091 13.070 3.534 1.00 88.06 102 SER A O 1
ATOM 775 N N . VAL A 1 103 ? -1.385 13.481 1.876 1.00 88.12 103 VAL A N 1
ATOM 776 C CA . VAL A 1 103 ? -0.710 14.673 1.353 1.00 88.12 103 VAL A CA 1
ATOM 777 C C . VAL A 1 103 ? -1.585 15.892 1.603 1.00 88.12 103 VAL A C 1
ATOM 779 O O . VAL A 1 103 ? -2.785 15.853 1.334 1.00 88.12 103 VAL A O 1
ATOM 782 N N . ASP A 1 104 ? -0.992 16.954 2.137 1.00 85.56 104 ASP A N 1
ATOM 783 C CA . ASP A 1 104 ? -1.694 18.201 2.427 1.00 85.56 104 ASP A CA 1
ATOM 784 C C . ASP A 1 104 ? -1.656 19.197 1.252 1.00 85.56 104 ASP A C 1
ATOM 786 O O . ASP A 1 104 ? -1.073 18.950 0.195 1.00 85.56 104 ASP A O 1
ATOM 790 N N . SER A 1 105 ? -2.289 20.359 1.431 1.00 83.62 105 SER A N 1
ATOM 791 C CA . SER A 1 105 ? -2.303 21.435 0.430 1.00 83.62 105 SER A CA 1
ATOM 792 C C . SER A 1 105 ? -0.943 22.102 0.207 1.00 83.62 105 SER A C 1
ATOM 794 O 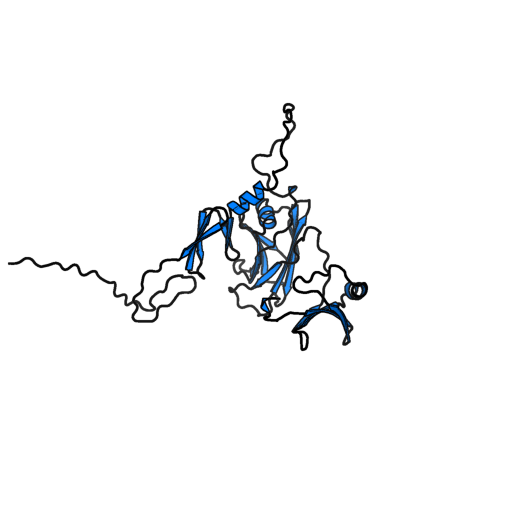O . SER A 1 105 ? -0.783 22.820 -0.777 1.00 83.62 105 SER A O 1
ATOM 796 N N . LEU A 1 106 ? 0.010 21.906 1.122 1.00 86.31 106 LEU A N 1
ATOM 797 C CA . LEU A 1 106 ? 1.388 22.387 1.010 1.00 86.31 106 LEU A CA 1
ATOM 798 C C . LEU A 1 106 ? 2.305 21.334 0.371 1.00 86.31 106 LEU A C 1
ATOM 800 O O . LEU A 1 106 ? 3.517 21.527 0.329 1.00 86.31 106 LEU A O 1
ATOM 804 N N . CYS A 1 107 ? 1.730 20.248 -0.156 1.00 87.44 107 CYS A N 1
ATOM 805 C CA . CYS A 1 107 ? 2.430 19.140 -0.795 1.00 87.44 107 CYS A CA 1
ATOM 806 C C . CYS A 1 107 ? 3.349 18.346 0.142 1.00 87.44 107 CYS A C 1
ATOM 808 O O . CYS A 1 107 ? 4.197 17.589 -0.329 1.00 87.44 107 CYS A O 1
ATOM 810 N N . GLY A 1 108 ? 3.160 18.466 1.455 1.00 89.06 108 GLY A N 1
ATOM 811 C CA . GLY A 1 108 ? 3.853 17.658 2.440 1.00 89.06 108 GLY A CA 1
ATOM 812 C C . GLY A 1 108 ? 3.170 16.308 2.640 1.00 89.06 108 GLY A C 1
ATOM 813 O O . GLY A 1 108 ? 1.943 16.196 2.637 1.00 89.06 108 GLY A O 1
ATOM 814 N N . LEU A 1 109 ? 3.984 15.266 2.805 1.00 89.12 109 LEU A N 1
ATOM 815 C CA . LEU A 1 109 ? 3.528 13.903 3.055 1.00 89.12 109 LEU A CA 1
ATOM 816 C C . LEU A 1 109 ? 3.610 13.603 4.552 1.00 89.12 109 LEU A C 1
ATOM 818 O O . LEU A 1 109 ? 4.700 13.509 5.117 1.00 89.12 109 LEU A O 1
ATOM 822 N N . TYR A 1 110 ? 2.456 13.385 5.171 1.00 89.50 110 TYR A N 1
ATOM 823 C CA . TYR A 1 110 ? 2.358 12.821 6.511 1.00 89.50 110 TYR A CA 1
ATOM 824 C C . TYR A 1 110 ? 2.226 11.306 6.429 1.00 89.50 110 TYR A C 1
ATOM 826 O O . TYR A 1 110 ? 1.490 10.789 5.580 1.00 89.50 110 TYR A O 1
ATOM 834 N N . TYR A 1 111 ? 2.904 10.601 7.329 1.00 88.56 111 TYR A N 1
ATOM 835 C CA . TYR A 1 111 ? 2.741 9.166 7.474 1.00 88.56 111 TYR A CA 1
ATOM 836 C C . TYR A 1 111 ? 2.714 8.756 8.945 1.00 88.56 111 TYR A C 1
ATOM 838 O O . TYR A 1 111 ? 3.390 9.333 9.798 1.00 88.56 111 TYR A O 1
ATOM 846 N N . GLU A 1 112 ? 1.953 7.706 9.219 1.00 88.00 112 GLU A N 1
ATOM 847 C CA . GLU A 1 112 ? 1.896 7.064 10.523 1.00 88.00 112 GLU A CA 1
ATOM 848 C C . GLU A 1 112 ? 1.817 5.551 10.335 1.00 88.00 112 GLU A C 1
ATOM 850 O O . GLU A 1 112 ? 1.138 5.054 9.436 1.00 88.00 112 GLU A O 1
ATOM 855 N N . THR A 1 113 ? 2.507 4.798 11.179 1.00 87.56 113 THR A N 1
ATOM 856 C CA . THR A 1 113 ? 2.613 3.347 11.087 1.00 87.56 113 THR A CA 1
ATOM 857 C C . THR A 1 113 ? 2.502 2.717 12.464 1.00 87.56 113 THR A C 1
ATOM 859 O O . THR A 1 113 ? 2.944 3.262 13.472 1.00 87.56 113 THR A O 1
ATOM 862 N N . VAL A 1 114 ? 1.910 1.531 12.516 1.00 86.25 114 VAL A N 1
ATOM 863 C CA . VAL A 1 114 ? 1.794 0.743 13.741 1.00 86.25 114 VAL A CA 1
ATOM 864 C C . VAL A 1 114 ? 2.180 -0.683 13.414 1.00 86.25 114 VAL A C 1
ATOM 866 O O . VAL A 1 114 ? 1.617 -1.272 12.497 1.00 86.25 114 VAL A O 1
ATOM 869 N N . VAL A 1 115 ? 3.110 -1.257 14.176 1.00 86.25 115 VAL A N 1
ATOM 870 C CA . VAL A 1 115 ? 3.519 -2.660 14.038 1.00 86.25 115 VAL A CA 1
ATOM 871 C C . VAL A 1 115 ? 3.186 -3.410 15.314 1.00 86.25 115 VAL A C 1
ATOM 873 O O . VAL A 1 115 ? 3.490 -2.979 16.423 1.00 86.25 115 VAL A O 1
ATOM 876 N N . THR A 1 116 ? 2.574 -4.570 15.145 1.00 81.06 116 THR A N 1
ATOM 877 C CA . THR A 1 116 ? 2.262 -5.515 16.216 1.00 81.06 116 THR A CA 1
ATOM 878 C C . THR A 1 116 ? 3.138 -6.756 16.065 1.00 81.06 116 THR A C 1
ATOM 880 O O . THR A 1 116 ? 3.574 -7.075 14.962 1.00 81.06 116 THR A O 1
ATOM 883 N N . GLY A 1 117 ? 3.424 -7.464 17.163 1.00 71.25 117 GLY A N 1
ATOM 884 C CA . GLY A 1 117 ? 4.038 -8.800 17.099 1.00 71.25 117 GLY A CA 1
ATOM 885 C C . GLY A 1 117 ? 5.573 -8.879 17.057 1.00 71.25 117 GLY A C 1
ATOM 886 O O . GLY A 1 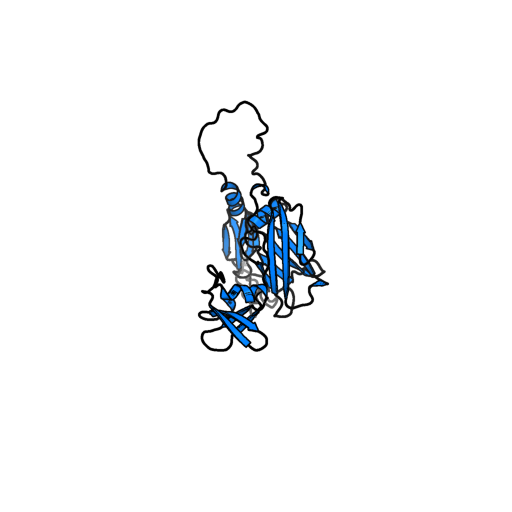117 ? 6.110 -9.867 16.556 1.00 71.25 117 GLY A O 1
ATOM 887 N N . GLY A 1 118 ? 6.300 -7.902 17.611 1.00 66.69 118 GLY A N 1
ATOM 888 C CA . GLY A 1 118 ? 7.748 -8.005 17.843 1.00 66.69 118 GLY A CA 1
ATOM 889 C C . GLY A 1 118 ? 8.388 -6.697 18.322 1.00 66.69 118 GLY A C 1
ATOM 890 O O . GLY A 1 118 ? 7.799 -5.631 18.186 1.00 66.69 118 GLY A O 1
ATOM 891 N N . ASN A 1 119 ? 9.619 -6.761 18.842 1.00 64.06 119 ASN A N 1
ATOM 892 C CA . ASN A 1 119 ? 10.396 -5.579 19.251 1.00 64.06 119 ASN A CA 1
ATOM 893 C C . ASN A 1 119 ? 11.043 -4.873 18.044 1.00 64.06 119 ASN A C 1
ATOM 895 O O . ASN A 1 119 ? 12.236 -4.598 18.087 1.00 64.06 119 ASN A O 1
ATOM 899 N N . ALA A 1 120 ? 10.310 -4.624 16.954 1.00 60.06 120 ALA A N 1
ATOM 900 C CA . ALA A 1 120 ? 10.867 -4.087 15.700 1.00 60.06 120 ALA A CA 1
ATOM 901 C C . ALA A 1 120 ? 11.568 -2.718 15.876 1.00 60.06 120 ALA A C 1
ATOM 903 O O . ALA A 1 120 ? 12.544 -2.416 15.200 1.00 60.06 120 ALA A O 1
ATOM 904 N N . ARG A 1 121 ? 11.147 -1.935 16.874 1.00 62.59 121 ARG A N 1
ATOM 905 C CA . ARG A 1 121 ? 11.521 -0.525 17.085 1.00 62.59 121 ARG A CA 1
ATOM 906 C C . ARG A 1 121 ? 13.014 -0.173 17.115 1.00 62.59 121 ARG A C 1
ATOM 908 O O . ARG A 1 121 ? 13.337 0.975 16.851 1.00 62.59 121 ARG A O 1
ATOM 915 N N . SER A 1 122 ? 13.928 -1.085 17.458 1.00 63.81 122 SER A N 1
ATOM 916 C CA . SER A 1 122 ? 15.365 -0.753 17.597 1.00 63.81 122 SER A CA 1
ATOM 917 C C . SER A 1 122 ? 16.261 -1.203 16.432 1.00 63.81 122 SER A C 1
ATOM 919 O O . SER A 1 122 ? 17.466 -0.922 16.425 1.00 63.81 122 SER A O 1
ATOM 921 N N . TRP A 1 123 ? 15.711 -1.924 15.454 1.00 65.50 123 TRP A N 1
ATOM 922 C CA . TRP A 1 123 ? 16.491 -2.583 14.395 1.00 65.50 123 TRP A CA 1
ATOM 923 C C . TRP A 1 123 ? 15.803 -2.573 13.028 1.00 65.50 123 TRP A C 1
ATOM 925 O O . TRP A 1 123 ? 16.198 -3.341 12.150 1.00 65.50 123 TRP A O 1
ATOM 935 N N . SER A 1 124 ? 14.821 -1.694 12.836 1.00 83.12 124 SER A N 1
ATOM 936 C CA . SER A 1 124 ? 14.147 -1.500 11.556 1.00 83.12 124 SER A CA 1
ATOM 937 C C . SER A 1 124 ? 13.922 -0.027 11.246 1.00 83.12 124 SER A C 1
ATOM 939 O O . SER A 1 124 ? 13.731 0.762 12.172 1.00 83.12 124 SER A O 1
ATOM 941 N N . SER A 1 125 ? 13.884 0.318 9.962 1.00 88.38 125 SER A N 1
ATOM 942 C CA . SER A 1 125 ? 13.476 1.642 9.493 1.00 88.38 125 SER A CA 1
ATOM 943 C C . SER A 1 125 ? 12.436 1.552 8.386 1.00 88.38 125 SER A C 1
ATOM 945 O O . SER A 1 125 ? 12.318 0.538 7.686 1.00 88.38 125 SER A O 1
ATOM 947 N N . TRP A 1 126 ? 11.634 2.607 8.278 1.00 90.31 126 TRP A N 1
ATOM 948 C CA . TRP A 1 126 ? 10.569 2.710 7.291 1.00 90.31 126 TRP A CA 1
ATOM 949 C C . TRP A 1 126 ? 11.068 3.301 5.987 1.00 90.31 126 TRP A C 1
ATOM 951 O O . TRP A 1 126 ? 11.814 4.278 5.992 1.00 90.31 126 TRP A O 1
ATOM 961 N N . TRP A 1 127 ? 10.617 2.726 4.877 1.00 91.62 127 TRP A N 1
ATOM 962 C CA . TRP A 1 127 ? 11.004 3.126 3.532 1.00 91.62 127 TRP A CA 1
ATOM 963 C C . TRP A 1 127 ? 9.790 3.280 2.626 1.00 91.62 127 TRP A C 1
ATOM 965 O O . TRP A 1 127 ? 8.886 2.443 2.632 1.00 91.62 127 TRP A O 1
ATOM 975 N N . LEU A 1 128 ? 9.808 4.333 1.814 1.00 90.88 128 LEU A N 1
ATOM 976 C CA . LEU A 1 128 ? 8.880 4.554 0.716 1.00 90.88 128 LEU A CA 1
ATOM 977 C C . LEU A 1 128 ? 9.589 4.235 -0.601 1.00 90.88 128 LEU A C 1
ATOM 979 O O . LEU A 1 128 ? 10.549 4.905 -0.973 1.00 90.88 128 LEU A O 1
ATOM 983 N N . GLU A 1 129 ? 9.121 3.213 -1.307 1.00 88.62 129 GLU A N 1
ATOM 984 C CA . GLU A 1 129 ? 9.612 2.843 -2.634 1.00 88.62 129 GLU A CA 1
ATOM 985 C C . GLU A 1 129 ? 8.614 3.318 -3.693 1.00 88.62 129 GLU A C 1
ATOM 987 O O . GLU A 1 129 ? 7.439 2.939 -3.677 1.00 88.62 129 GLU A O 1
ATOM 992 N N . THR A 1 130 ? 9.075 4.150 -4.629 1.00 82.0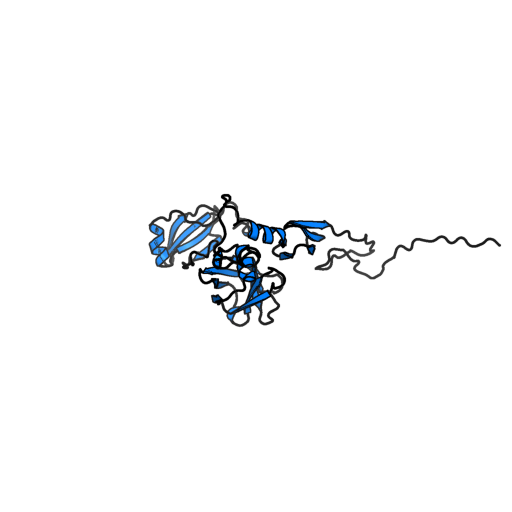6 130 THR A N 1
ATOM 993 C CA . THR A 1 130 ? 8.242 4.668 -5.721 1.00 82.06 130 THR A CA 1
ATOM 994 C C . THR A 1 130 ? 8.795 4.194 -7.060 1.00 82.06 130 THR A C 1
ATOM 996 O O . THR A 1 130 ? 9.926 4.489 -7.435 1.00 82.06 130 THR A O 1
ATOM 999 N N . HIS A 1 131 ? 8.000 3.426 -7.810 1.00 66.94 131 HIS A N 1
ATOM 1000 C CA . HIS A 1 131 ? 8.406 2.909 -9.126 1.00 66.94 131 HIS A CA 1
ATOM 1001 C C . HIS A 1 131 ? 8.020 3.855 -10.279 1.00 66.94 131 HIS A C 1
ATOM 1003 O O . HIS A 1 131 ? 7.840 3.418 -11.417 1.00 66.94 131 HIS A O 1
ATOM 1009 N N . ALA A 1 132 ? 7.887 5.156 -10.010 1.00 50.91 132 ALA A N 1
ATOM 1010 C CA . ALA A 1 132 ? 7.545 6.147 -11.023 1.00 50.91 132 ALA A CA 1
ATOM 1011 C C . ALA A 1 132 ? 8.810 6.701 -11.701 1.00 50.91 132 ALA A C 1
ATOM 1013 O O . ALA A 1 132 ? 9.557 7.486 -11.132 1.00 50.91 132 ALA A O 1
ATOM 1014 N N . GLY A 1 133 ? 9.025 6.336 -12.964 1.00 48.91 133 GLY A N 1
ATOM 1015 C CA . GLY A 1 133 ? 9.926 7.054 -13.870 1.00 48.91 133 GLY A CA 1
ATOM 1016 C C . GLY A 1 133 ? 11.376 6.582 -13.892 1.00 48.91 133 GLY A C 1
ATOM 1017 O O . GLY A 1 133 ? 11.747 5.526 -13.379 1.00 48.91 133 GLY A O 1
ATOM 1018 N N . THR A 1 134 ? 12.214 7.365 -14.569 1.00 42.62 134 THR A N 1
ATOM 1019 C CA . THR A 1 134 ? 13.680 7.212 -14.628 1.00 42.62 134 THR A CA 1
ATOM 1020 C C . THR A 1 134 ? 14.370 7.531 -13.299 1.00 42.62 134 THR A C 1
ATOM 1022 O O . THR A 1 134 ? 15.522 7.154 -13.131 1.00 42.62 134 THR A O 1
ATOM 1025 N N . GLU A 1 135 ? 13.648 8.143 -12.356 1.00 51.84 135 GLU A N 1
ATOM 1026 C CA . GLU A 1 135 ? 14.113 8.572 -11.027 1.00 51.84 135 GLU A CA 1
ATOM 1027 C C . GLU A 1 135 ? 13.358 7.872 -9.882 1.00 51.84 135 GLU A C 1
ATOM 1029 O O . GLU A 1 135 ? 13.306 8.372 -8.762 1.00 51.84 135 GLU A O 1
ATOM 1034 N N . GLY A 1 136 ? 12.741 6.717 -10.151 1.00 56.12 136 GLY A N 1
ATOM 1035 C CA . GLY A 1 136 ? 12.125 5.908 -9.101 1.00 56.12 136 GLY A CA 1
ATOM 1036 C C . GLY A 1 136 ? 13.178 5.468 -8.082 1.00 56.12 136 GLY A C 1
ATOM 1037 O O . GLY A 1 136 ? 14.176 4.843 -8.451 1.00 56.12 136 GLY A O 1
ATOM 1038 N N . GLY A 1 137 ? 12.963 5.819 -6.816 1.00 72.62 137 GLY A N 1
ATOM 1039 C CA . GLY A 1 137 ? 13.904 5.603 -5.724 1.00 72.62 137 GLY A CA 1
ATOM 1040 C C . GLY A 1 137 ? 13.219 5.084 -4.464 1.00 72.62 137 GLY A C 1
ATOM 1041 O O . GLY A 1 137 ? 12.010 5.240 -4.275 1.00 72.62 137 GLY A O 1
ATOM 1042 N N . ALA A 1 138 ? 14.014 4.448 -3.604 1.00 83.31 138 ALA A N 1
ATOM 1043 C CA . ALA A 1 138 ? 13.616 4.113 -2.246 1.00 83.31 138 ALA A CA 1
ATOM 1044 C C . ALA A 1 138 ? 14.115 5.219 -1.308 1.00 83.31 138 ALA A C 1
ATOM 1046 O O . ALA A 1 138 ? 15.313 5.511 -1.282 1.00 83.31 138 ALA A O 1
ATOM 1047 N N . ARG A 1 139 ? 13.204 5.826 -0.549 1.00 87.25 139 ARG A N 1
ATOM 1048 C CA . ARG A 1 139 ? 13.492 6.871 0.437 1.00 87.25 139 ARG A CA 1
ATOM 1049 C C . ARG A 1 139 ? 13.266 6.339 1.845 1.00 87.25 139 ARG A C 1
ATOM 1051 O O . ARG A 1 139 ? 12.229 5.740 2.109 1.00 87.25 139 ARG A O 1
ATOM 1058 N N . GLU A 1 140 ? 14.191 6.615 2.758 1.00 89.12 140 GLU A N 1
ATOM 1059 C CA . GLU A 1 140 ? 13.992 6.356 4.184 1.00 89.12 140 GLU A CA 1
ATOM 1060 C C . GLU A 1 140 ? 13.073 7.425 4.794 1.00 89.12 140 GLU A C 1
ATOM 1062 O O . GLU A 1 140 ? 13.320 8.624 4.664 1.00 89.12 140 GLU A O 1
ATOM 1067 N N . LEU A 1 141 ? 11.997 6.985 5.440 1.00 87.69 141 LEU A N 1
ATOM 1068 C CA . LEU A 1 141 ? 11.042 7.833 6.151 1.00 87.69 141 LEU A CA 1
ATOM 1069 C C . LEU A 1 141 ? 11.451 8.032 7.616 1.00 87.69 141 LEU A C 1
ATOM 1071 O O . LEU A 1 141 ? 11.216 9.101 8.176 1.00 87.69 141 LEU A O 1
ATOM 1075 N N . GLY A 1 142 ? 12.109 7.033 8.213 1.00 85.00 142 GLY A N 1
ATOM 1076 C CA . GLY A 1 142 ? 12.578 7.064 9.596 1.00 85.00 142 GLY A CA 1
ATOM 1077 C C . GLY A 1 142 ? 11.687 6.263 10.548 1.00 85.00 142 GLY A C 1
ATOM 1078 O O . GLY A 1 142 ? 11.632 5.034 10.450 1.00 85.00 142 GLY A O 1
ATOM 1079 N N . GLY A 1 143 ? 11.080 6.957 11.517 1.00 84.44 143 GLY A N 1
ATOM 1080 C CA . GLY A 1 143 ? 10.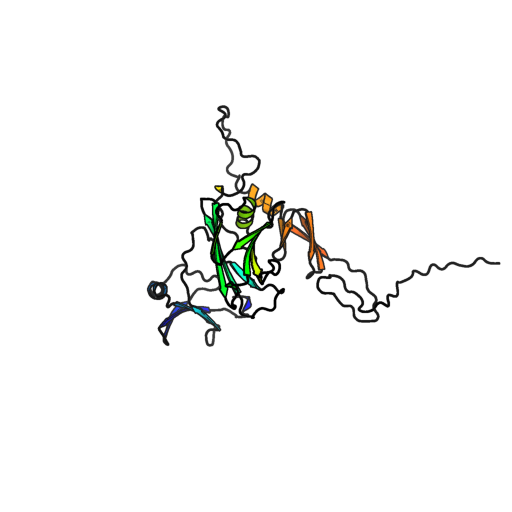357 6.383 12.659 1.00 84.44 143 GLY A CA 1
ATOM 1081 C C . GLY A 1 143 ? 8.930 5.916 12.356 1.00 84.44 143 GLY A C 1
ATOM 1082 O O . GLY A 1 143 ? 8.527 5.824 11.205 1.00 84.44 143 GLY A O 1
ATOM 1083 N N . GLU A 1 144 ? 8.165 5.589 13.405 1.00 83.88 144 GLU A N 1
ATOM 1084 C CA . GLU A 1 144 ? 6.780 5.100 13.263 1.00 83.88 144 GLU A CA 1
ATOM 1085 C C . GLU A 1 144 ? 5.809 6.193 12.777 1.00 83.88 144 GLU A C 1
ATOM 1087 O O . GLU A 1 144 ? 4.785 5.870 12.184 1.00 83.88 144 GLU A O 1
ATOM 1092 N N . GLU A 1 145 ? 6.146 7.466 12.962 1.00 88.00 145 GLU A N 1
ATOM 1093 C CA . GLU A 1 145 ? 5.385 8.625 12.497 1.00 88.00 145 GLU A CA 1
ATOM 1094 C C . GLU A 1 145 ? 6.335 9.713 11.994 1.00 88.00 145 GLU A C 1
ATOM 1096 O O . GLU A 1 145 ? 7.479 9.815 12.454 1.00 88.00 145 GLU A O 1
ATOM 1101 N N . GLY A 1 146 ? 5.867 10.544 11.066 1.00 88.31 146 GLY A N 1
ATOM 1102 C CA . GLY A 1 146 ? 6.672 11.655 10.587 1.00 88.31 146 GLY A CA 1
ATOM 1103 C C . GLY A 1 146 ? 6.036 12.471 9.474 1.00 88.31 146 GLY A C 1
ATOM 1104 O O . GLY A 1 146 ? 4.918 12.225 9.022 1.00 88.31 146 GLY A O 1
ATOM 1105 N N . TRP A 1 147 ? 6.800 13.470 9.039 1.00 88.12 147 TRP A N 1
ATOM 1106 C CA . TRP A 1 147 ? 6.425 14.395 7.980 1.00 88.12 147 TRP A CA 1
ATOM 1107 C C . TRP A 1 147 ? 7.575 14.575 6.995 1.00 88.12 147 TRP A C 1
ATOM 1109 O O . TRP A 1 147 ? 8.715 14.818 7.395 1.00 88.12 147 TRP A O 1
ATOM 1119 N N . LEU A 1 148 ? 7.267 14.516 5.705 1.00 89.00 148 LEU A N 1
ATOM 1120 C CA . LEU A 1 148 ? 8.185 14.831 4.620 1.00 89.00 148 LEU A CA 1
ATOM 1121 C C . LEU A 1 148 ? 7.735 16.136 3.953 1.00 89.00 148 LEU A C 1
ATOM 1123 O O . LEU A 1 148 ? 6.699 16.170 3.295 1.00 89.00 148 LEU A O 1
ATOM 1127 N N . LEU A 1 149 ? 8.517 17.205 4.146 1.00 83.62 149 LEU A N 1
ATOM 1128 C CA . LEU A 1 149 ? 8.188 18.566 3.692 1.00 83.62 149 LEU A CA 1
ATOM 1129 C C . LEU A 1 149 ? 8.200 18.713 2.168 1.00 83.62 149 LEU A C 1
ATOM 1131 O O . LEU A 1 149 ? 7.357 19.412 1.625 1.00 83.62 149 LEU A O 1
ATOM 1135 N N . GLU A 1 150 ? 9.138 18.048 1.493 1.00 80.06 150 GLU A N 1
ATOM 1136 C CA . GLU A 1 150 ? 9.338 18.177 0.045 1.00 80.06 150 GLU A CA 1
ATOM 1137 C C . GLU A 1 150 ? 9.495 16.792 -0.601 1.00 80.06 150 GLU A C 1
ATOM 1139 O O . GLU A 1 150 ? 10.612 16.341 -0.893 1.00 80.06 150 GLU A O 1
ATOM 1144 N N . PRO A 1 151 ? 8.389 16.055 -0.789 1.00 86.25 151 PRO A N 1
ATOM 1145 C CA . PRO A 1 151 ? 8.395 14.851 -1.601 1.00 86.25 151 PRO A CA 1
ATOM 1146 C C . PRO A 1 151 ? 8.647 15.226 -3.067 1.00 86.25 151 PRO A C 1
ATOM 1148 O O . PRO A 1 151 ? 8.191 16.261 -3.555 1.00 86.25 151 PRO A O 1
ATOM 1151 N N . ALA A 1 152 ? 9.360 14.377 -3.800 1.00 82.31 152 ALA A N 1
ATOM 1152 C CA . ALA A 1 152 ? 9.577 14.592 -5.222 1.00 82.31 152 ALA A CA 1
ATOM 1153 C C . ALA A 1 152 ? 8.244 14.498 -5.983 1.00 82.31 152 ALA A C 1
ATOM 1155 O O . ALA A 1 152 ? 7.366 13.702 -5.641 1.00 82.31 152 ALA A O 1
ATOM 1156 N N . ALA A 1 153 ? 8.113 15.243 -7.082 1.00 77.75 153 ALA A N 1
ATOM 1157 C CA . ALA A 1 153 ? 6.902 15.217 -7.904 1.00 77.75 153 ALA A CA 1
ATOM 1158 C C . ALA A 1 153 ? 6.561 13.797 -8.408 1.00 77.75 153 ALA A C 1
ATOM 1160 O O . ALA A 1 153 ? 5.390 13.434 -8.511 1.00 77.75 153 ALA A O 1
ATOM 1161 N N . ALA A 1 154 ? 7.578 12.965 -8.665 1.00 75.62 154 ALA A N 1
ATOM 1162 C CA . ALA A 1 154 ? 7.403 11.554 -9.006 1.00 75.62 154 ALA A CA 1
ATOM 1163 C C . ALA A 1 154 ? 6.857 10.710 -7.836 1.00 75.62 154 ALA A C 1
ATOM 1165 O O . ALA A 1 154 ? 6.062 9.802 -8.072 1.00 75.62 154 ALA A O 1
ATOM 1166 N N . GLU A 1 155 ? 7.230 11.019 -6.587 1.00 83.44 155 GLU A N 1
ATOM 1167 C CA . GLU A 1 155 ? 6.727 10.329 -5.390 1.00 83.44 155 GLU A CA 1
ATOM 1168 C C . GLU A 1 155 ? 5.248 10.652 -5.158 1.00 83.44 155 GLU A C 1
ATOM 1170 O O . GLU A 1 155 ? 4.435 9.747 -4.965 1.00 83.44 155 GLU A O 1
ATOM 1175 N N . LEU A 1 156 ? 4.884 11.933 -5.259 1.00 84.75 156 LEU A N 1
ATOM 1176 C CA . LEU A 1 156 ? 3.498 12.400 -5.159 1.00 84.75 156 LEU A CA 1
ATOM 1177 C C . LEU A 1 156 ? 2.621 11.790 -6.250 1.00 84.75 156 LEU A C 1
ATOM 1179 O O . LEU A 1 156 ? 1.515 11.323 -5.983 1.00 84.75 156 LEU A O 1
ATOM 1183 N N . LEU A 1 157 ? 3.144 11.719 -7.472 1.00 79.50 157 LEU A N 1
ATOM 1184 C CA . LEU A 1 157 ? 2.465 11.073 -8.583 1.00 79.50 157 LEU A CA 1
ATOM 1185 C C . LEU A 1 157 ? 2.275 9.572 -8.345 1.00 79.50 157 LEU A C 1
ATOM 1187 O O . LEU A 1 157 ? 1.180 9.059 -8.562 1.00 79.50 157 LEU A O 1
ATOM 1191 N N . ALA A 1 158 ? 3.314 8.874 -7.872 1.00 80.38 158 ALA A N 1
ATOM 1192 C CA . ALA A 1 158 ? 3.243 7.453 -7.544 1.00 80.38 158 ALA A CA 1
ATOM 1193 C C . ALA A 1 158 ? 2.187 7.183 -6.467 1.00 80.38 158 ALA A C 1
ATOM 1195 O O . ALA A 1 158 ? 1.385 6.265 -6.609 1.00 80.38 158 ALA A O 1
ATOM 1196 N N . LEU A 1 159 ? 2.140 8.003 -5.421 1.00 85.06 159 LEU A N 1
ATOM 1197 C CA . LEU A 1 159 ? 1.133 7.917 -4.368 1.00 85.06 159 LEU A CA 1
ATOM 1198 C C . LEU A 1 159 ? -0.287 8.179 -4.904 1.00 85.06 159 LEU A C 1
ATOM 1200 O O . LEU A 1 159 ? -1.214 7.432 -4.584 1.00 85.06 159 LEU A O 1
ATOM 1204 N N . HIS A 1 160 ? -0.445 9.172 -5.784 1.00 82.50 160 HIS A N 1
ATOM 1205 C CA . HIS A 1 160 ? -1.728 9.526 -6.393 1.00 82.50 160 HIS A CA 1
ATOM 1206 C C . HIS A 1 160 ? -2.332 8.426 -7.271 1.00 82.50 160 HIS A C 1
ATOM 1208 O O . HIS A 1 160 ? -3.552 8.343 -7.386 1.00 82.50 160 HIS A O 1
ATOM 1214 N N . VAL A 1 161 ? -1.505 7.579 -7.891 1.00 75.75 161 VAL A N 1
ATOM 1215 C CA . VAL A 1 161 ? -1.969 6.448 -8.719 1.00 75.75 161 VAL A CA 1
ATOM 1216 C C . VAL A 1 161 ? -1.889 5.097 -7.996 1.00 75.75 161 VAL A C 1
ATOM 1218 O O . VAL A 1 161 ? -2.172 4.054 -8.586 1.00 75.75 161 VAL A O 1
ATOM 1221 N N . GLY A 1 162 ? -1.482 5.083 -6.722 1.00 79.62 162 GLY A N 1
ATOM 1222 C CA . GLY A 1 162 ? -1.287 3.849 -5.957 1.00 79.62 162 GLY A CA 1
ATOM 1223 C C . GLY A 1 162 ? -0.150 2.974 -6.503 1.00 79.62 162 GLY A C 1
ATOM 1224 O O . GLY A 1 162 ? -0.271 1.747 -6.537 1.00 79.62 162 GLY A O 1
ATOM 1225 N N . ALA A 1 163 ? 0.933 3.594 -6.980 1.00 79.19 163 ALA A N 1
ATOM 1226 C CA . ALA A 1 163 ? 2.160 2.970 -7.478 1.00 79.19 163 ALA A CA 1
ATOM 1227 C C . ALA A 1 163 ? 3.370 3.110 -6.536 1.00 79.19 163 ALA A C 1
ATOM 1229 O O . ALA A 1 163 ? 4.524 3.104 -6.974 1.00 79.19 163 ALA A O 1
ATOM 1230 N N . ALA A 1 164 ? 3.101 3.215 -5.235 1.00 86.12 164 ALA A N 1
ATOM 1231 C CA . ALA A 1 164 ? 4.107 3.253 -4.182 1.00 86.12 164 ALA A CA 1
ATOM 1232 C C . ALA A 1 164 ? 3.996 2.032 -3.256 1.00 86.12 164 ALA A C 1
ATOM 1234 O O . ALA A 1 164 ? 2.904 1.498 -3.034 1.00 86.12 164 ALA A O 1
ATOM 1235 N N . TYR A 1 165 ? 5.128 1.614 -2.693 1.00 89.75 165 TYR A N 1
ATOM 1236 C CA . TYR A 1 165 ? 5.209 0.601 -1.645 1.00 89.75 165 TYR A CA 1
ATOM 1237 C C . TYR A 1 165 ? 5.754 1.210 -0.368 1.00 89.75 165 TYR A C 1
ATOM 1239 O O . TYR A 1 165 ? 6.711 1.979 -0.398 1.00 89.75 165 TYR A O 1
ATOM 1247 N N . LEU A 1 166 ? 5.158 0.818 0.751 1.00 91.25 166 LEU A N 1
ATOM 1248 C CA . LEU A 1 166 ? 5.716 1.084 2.065 1.00 91.25 166 LEU A CA 1
ATOM 1249 C C . LEU A 1 166 ? 6.347 -0.200 2.595 1.00 91.25 166 LEU A C 1
ATOM 1251 O O . LEU A 1 166 ? 5.726 -1.270 2.579 1.00 91.25 166 LEU A O 1
ATOM 1255 N N . GLU A 1 167 ? 7.580 -0.079 3.067 1.00 91.50 167 GLU A N 1
ATOM 1256 C CA . GLU A 1 167 ? 8.402 -1.193 3.508 1.00 91.50 167 GLU A CA 1
ATOM 1257 C C . GLU A 1 167 ? 8.978 -0.940 4.896 1.00 91.50 167 GLU A C 1
ATOM 1259 O O . GLU A 1 167 ? 9.551 0.114 5.165 1.00 91.50 167 GLU A O 1
ATOM 1264 N N . LEU A 1 168 ? 8.885 -1.946 5.761 1.00 90.19 168 LEU A N 1
ATOM 1265 C CA . LEU A 1 168 ? 9.688 -2.019 6.972 1.00 90.19 168 LEU A CA 1
ATOM 1266 C C . LEU A 1 168 ? 10.929 -2.840 6.649 1.00 90.19 168 LEU A C 1
ATOM 1268 O O . LEU A 1 168 ? 10.805 -4.035 6.371 1.00 90.19 168 LEU A O 1
ATOM 1272 N N . ARG A 1 169 ? 12.111 -2.231 6.678 1.00 89.00 169 ARG A N 1
ATOM 1273 C CA . ARG A 1 169 ? 13.377 -2.924 6.400 1.00 89.00 169 ARG A CA 1
ATOM 1274 C C . ARG A 1 169 ? 14.125 -3.212 7.692 1.00 89.00 169 ARG A C 1
ATOM 1276 O O . ARG A 1 169 ? 14.010 -2.447 8.646 1.00 89.00 169 ARG A O 1
ATOM 1283 N N . ALA A 1 170 ? 14.872 -4.314 7.751 1.00 85.38 170 ALA A N 1
ATOM 1284 C CA . ALA A 1 170 ? 15.778 -4.557 8.871 1.00 85.38 170 ALA A CA 1
ATOM 1285 C C . ALA A 1 170 ? 16.997 -3.623 8.795 1.00 85.38 170 ALA A C 1
ATOM 1287 O O . ALA A 1 170 ? 17.196 -2.908 7.818 1.00 85.38 170 ALA A O 1
ATOM 1288 N N . ARG A 1 171 ? 17.856 -3.674 9.817 1.00 83.81 171 ARG A N 1
ATOM 1289 C CA . ARG A 1 171 ? 19.070 -2.848 9.944 1.00 83.81 171 ARG A CA 1
ATOM 1290 C C . ARG A 1 171 ? 20.033 -2.921 8.748 1.00 83.81 171 ARG A C 1
ATOM 1292 O O . ARG A 1 171 ? 20.851 -2.025 8.579 1.00 83.81 171 ARG A O 1
ATOM 1299 N N . ASP A 1 172 ? 19.980 -3.983 7.950 1.00 83.81 172 ASP A N 1
ATOM 1300 C CA . ASP A 1 172 ? 20.801 -4.106 6.743 1.00 83.81 172 ASP A CA 1
ATOM 1301 C C . ASP A 1 172 ? 20.268 -3.289 5.552 1.00 83.81 172 ASP A C 1
ATOM 1303 O O . ASP A 1 172 ? 20.913 -3.265 4.509 1.00 83.81 172 ASP A O 1
ATOM 1307 N N . ASN A 1 173 ? 19.114 -2.624 5.696 1.00 81.69 173 ASN A N 1
ATOM 1308 C CA . ASN A 1 173 ? 18.424 -1.815 4.684 1.00 81.69 173 ASN A CA 1
ATOM 1309 C C . ASN A 1 173 ? 18.088 -2.559 3.377 1.00 81.69 173 ASN A C 1
ATOM 1311 O O . ASN A 1 173 ? 17.666 -1.939 2.396 1.00 81.69 173 ASN A O 1
ATOM 1315 N N . VAL A 1 174 ? 18.230 -3.887 3.372 1.00 82.88 174 VAL A N 1
ATOM 1316 C CA . VAL A 1 174 ? 18.017 -4.760 2.210 1.00 82.88 174 VAL A CA 1
ATOM 1317 C C . VAL A 1 174 ? 16.923 -5.777 2.499 1.00 82.88 174 VAL A C 1
ATOM 1319 O O . VAL A 1 174 ? 16.088 -6.043 1.636 1.00 82.88 174 VAL A O 1
ATOM 1322 N N . THR A 1 175 ? 16.894 -6.344 3.706 1.00 85.50 175 THR A N 1
ATOM 1323 C CA . THR A 1 175 ? 15.859 -7.313 4.060 1.00 85.50 175 THR A CA 1
ATOM 1324 C C . THR A 1 175 ? 14.555 -6.596 4.375 1.00 85.50 175 THR A C 1
ATOM 1326 O O . THR A 1 175 ? 14.425 -5.883 5.370 1.00 85.50 175 THR A O 1
ATOM 1329 N N . VAL A 1 176 ? 13.559 -6.792 3.514 1.00 87.69 176 VAL A N 1
ATOM 1330 C CA . VAL A 1 176 ? 12.212 -6.266 3.733 1.00 87.69 176 VAL A CA 1
ATOM 1331 C C . VAL A 1 176 ? 11.499 -7.222 4.680 1.00 87.69 176 VAL A C 1
ATOM 1333 O O . VAL A 1 176 ? 11.450 -8.416 4.414 1.00 87.69 176 VAL A O 1
ATOM 1336 N N . ILE A 1 177 ? 10.968 -6.721 5.791 1.00 87.94 177 ILE A N 1
ATOM 1337 C CA . ILE A 1 177 ? 10.280 -7.475 6.853 1.00 87.94 177 ILE A CA 1
ATOM 1338 C C . ILE A 1 177 ? 8.771 -7.474 6.588 1.00 87.94 177 ILE A C 1
ATOM 1340 O O . ILE A 1 177 ? 8.127 -8.527 6.536 1.00 87.94 177 ILE A O 1
ATOM 1344 N N . LEU A 1 178 ? 8.221 -6.275 6.408 1.00 88.81 178 LEU A N 1
ATOM 1345 C CA . LEU A 1 178 ? 6.820 -6.025 6.096 1.00 88.81 178 LEU A CA 1
ATOM 1346 C C . LEU A 1 178 ? 6.745 -5.165 4.835 1.00 88.81 178 LEU A C 1
ATOM 1348 O O . LEU A 1 178 ? 7.541 -4.242 4.680 1.00 88.81 178 LEU A O 1
ATOM 1352 N N . ARG A 1 179 ? 5.788 -5.451 3.952 1.00 89.94 179 ARG A N 1
ATOM 1353 C CA . ARG A 1 179 ? 5.549 -4.683 2.725 1.00 89.94 179 ARG A CA 1
ATOM 1354 C C . ARG A 1 179 ? 4.053 -4.516 2.500 1.00 89.94 179 ARG A C 1
ATOM 1356 O O . ARG A 1 179 ? 3.280 -5.449 2.715 1.00 89.94 179 ARG A O 1
ATOM 1363 N N . THR A 1 180 ? 3.655 -3.342 2.032 1.00 88.69 180 THR A N 1
ATOM 1364 C CA . THR A 1 180 ? 2.313 -3.103 1.490 1.00 88.69 180 THR A CA 1
ATOM 1365 C C . THR A 1 180 ? 2.385 -2.232 0.256 1.00 88.69 180 THR A C 1
ATOM 1367 O O . THR A 1 180 ? 3.246 -1.357 0.151 1.00 88.69 180 THR A O 1
ATOM 1370 N N . ARG A 1 181 ? 1.437 -2.437 -0.657 1.00 86.00 181 ARG A N 1
ATOM 1371 C CA . ARG A 1 181 ? 1.095 -1.429 -1.655 1.00 86.00 181 ARG A CA 1
ATOM 1372 C C . ARG A 1 181 ? 0.352 -0.298 -0.950 1.00 86.00 181 ARG A C 1
ATOM 1374 O O . ARG A 1 181 ? -0.577 -0.562 -0.186 1.00 86.00 181 ARG A O 1
ATOM 1381 N N . VAL A 1 182 ? 0.773 0.940 -1.175 1.00 86.06 182 VAL A N 1
ATOM 1382 C CA . VAL A 1 182 ? 0.048 2.103 -0.661 1.00 86.06 182 VAL A CA 1
ATOM 1383 C C . VAL A 1 182 ? -1.230 2.253 -1.496 1.00 86.06 182 VAL A C 1
ATOM 1385 O O . VAL A 1 182 ? -1.134 2.268 -2.730 1.00 86.06 182 VAL A O 1
ATOM 1388 N N . PRO A 1 183 ? -2.425 2.300 -0.873 1.00 80.88 183 PRO A N 1
ATOM 1389 C CA . PRO A 1 183 ? -3.662 2.542 -1.603 1.00 80.88 183 PRO A CA 1
ATOM 1390 C C . PRO A 1 183 ? -3.599 3.903 -2.297 1.00 80.88 183 PRO A C 1
ATOM 1392 O O . PRO A 1 183 ? -2.806 4.767 -1.928 1.00 80.88 183 PRO A O 1
ATOM 1395 N N . GLN A 1 184 ? -4.426 4.092 -3.319 1.00 81.12 184 GLN A N 1
ATOM 1396 C CA . GLN A 1 184 ? -4.492 5.366 -4.020 1.00 81.12 184 GLN A CA 1
ATOM 1397 C C . GLN A 1 184 ? -4.872 6.484 -3.038 1.00 81.12 184 GLN A C 1
ATOM 1399 O O . GLN A 1 184 ? -5.980 6.472 -2.505 1.00 81.12 184 GLN A O 1
ATOM 1404 N N . ILE A 1 185 ? -3.970 7.441 -2.803 1.00 81.44 185 ILE A N 1
ATOM 1405 C CA . ILE A 1 185 ? -4.253 8.589 -1.934 1.00 81.44 185 ILE A CA 1
ATOM 1406 C C . ILE A 1 185 ? -4.630 9.821 -2.760 1.00 81.44 185 ILE A C 1
ATOM 1408 O O . ILE A 1 185 ? -4.157 10.023 -3.883 1.00 81.44 185 ILE A O 1
ATOM 1412 N N . SER A 1 186 ? -5.489 10.670 -2.200 1.00 82.12 186 SER A N 1
ATOM 1413 C CA . SER A 1 186 ? -5.900 11.912 -2.851 1.00 82.12 186 SER A CA 1
ATOM 1414 C C . SER A 1 186 ? -4.813 12.972 -2.687 1.00 82.12 186 SER A C 1
ATOM 1416 O O . SER A 1 186 ? -4.710 13.608 -1.642 1.00 82.12 186 SER A O 1
ATOM 1418 N N . VAL A 1 187 ? -4.000 13.160 -3.724 1.00 83.88 187 VAL A N 1
ATOM 1419 C CA . VAL A 1 187 ? -2.983 14.217 -3.785 1.00 83.88 187 VAL A CA 1
ATOM 1420 C C . VAL A 1 187 ? -3.588 15.451 -4.458 1.00 83.88 187 VAL A C 1
ATOM 1422 O O . VAL A 1 187 ? -4.174 15.304 -5.535 1.00 83.88 187 VAL A O 1
ATOM 1425 N N . PRO A 1 188 ? -3.458 16.659 -3.876 1.00 83.81 188 PRO A N 1
ATOM 1426 C CA . PRO A 1 188 ? -3.943 17.875 -4.515 1.00 83.81 188 PRO A CA 1
ATOM 1427 C C . PRO A 1 188 ? -3.320 18.070 -5.905 1.00 83.81 188 PRO A C 1
ATOM 1429 O O . PRO A 1 188 ? -2.112 17.882 -6.065 1.00 83.81 188 PRO A O 1
ATOM 1432 N N . PRO A 1 189 ? -4.096 18.494 -6.917 1.00 77.38 189 PRO A N 1
ATOM 1433 C CA . PRO A 1 189 ? -3.590 18.653 -8.281 1.00 77.38 189 PRO A CA 1
ATOM 1434 C C . PRO A 1 189 ? -2.470 19.698 -8.387 1.00 77.38 189 PRO A C 1
ATOM 1436 O O . PRO A 1 189 ? -1.622 19.582 -9.264 1.00 77.38 189 PRO A O 1
ATOM 1439 N N . SER A 1 190 ? -2.416 20.670 -7.468 1.00 79.25 190 SER A N 1
ATOM 1440 C CA . SER A 1 190 ? -1.322 21.646 -7.350 1.00 79.25 190 SER A CA 1
ATOM 1441 C C . SER A 1 190 ? 0.034 21.020 -7.014 1.00 79.25 190 SER A C 1
ATOM 1443 O O . SER A 1 190 ? 1.064 21.635 -7.262 1.00 79.25 190 SER A O 1
ATOM 1445 N N . CYS A 1 191 ? 0.033 19.816 -6.443 1.00 83.81 191 CYS A N 1
ATOM 1446 C CA . CYS A 1 191 ? 1.226 19.094 -6.015 1.00 83.81 191 CYS A CA 1
ATOM 1447 C C . CYS A 1 191 ? 1.713 18.077 -7.055 1.00 83.81 191 CYS A C 1
ATOM 1449 O O . CYS A 1 191 ? 2.783 17.488 -6.904 1.00 83.81 191 CYS A O 1
ATOM 1451 N N . LEU A 1 192 ? 0.925 17.839 -8.104 1.00 80.56 192 LEU A N 1
ATOM 1452 C CA . LEU A 1 192 ? 1.284 16.919 -9.173 1.00 80.56 192 LEU A CA 1
ATOM 1453 C C . LEU A 1 192 ? 2.121 17.650 -10.233 1.00 80.56 192 LEU A C 1
ATOM 1455 O O . LEU A 1 192 ? 1.888 18.831 -10.495 1.00 80.56 192 LEU A O 1
ATOM 1459 N N . PRO A 1 193 ? 3.099 16.971 -10.862 1.00 70.94 193 PRO A N 1
ATOM 1460 C CA . PRO A 1 193 ? 3.918 17.590 -11.894 1.00 70.94 193 PRO A CA 1
ATOM 1461 C C . PRO A 1 193 ? 3.040 18.110 -13.036 1.00 70.94 193 PRO A C 1
ATOM 1463 O O . PRO A 1 193 ? 2.217 17.375 -13.589 1.00 70.94 193 PRO A O 1
ATOM 1466 N N . ALA A 1 194 ? 3.247 19.375 -13.404 1.00 55.41 194 ALA A N 1
ATOM 1467 C CA . ALA A 1 194 ? 2.601 19.972 -14.560 1.00 55.41 194 ALA A CA 1
ATOM 1468 C C . ALA A 1 194 ? 3.008 19.218 -15.836 1.00 55.41 194 ALA A C 1
ATOM 1470 O O . ALA A 1 194 ? 4.171 18.856 -16.035 1.00 55.41 194 ALA A O 1
ATOM 1471 N N . VAL A 1 195 ? 2.039 18.975 -16.715 1.00 45.91 195 VAL A N 1
ATOM 1472 C CA . VAL A 1 195 ? 2.290 18.389 -18.032 1.00 45.91 195 VAL A CA 1
ATOM 1473 C C . VAL A 1 195 ? 3.207 19.343 -18.817 1.00 45.91 195 VAL A C 1
ATOM 1475 O O . VAL A 1 195 ? 2.899 20.535 -18.890 1.00 45.91 195 VAL A O 1
ATOM 1478 N N . PRO A 1 196 ? 4.304 18.869 -19.443 1.00 39.88 196 PRO A N 1
ATOM 1479 C CA . PRO A 1 196 ? 5.062 19.686 -20.386 1.00 39.88 196 PRO A CA 1
ATOM 1480 C C . PRO A 1 196 ? 4.124 20.082 -21.532 1.00 39.88 196 PRO A C 1
ATOM 1482 O O . PRO A 1 196 ? 3.719 19.228 -22.325 1.00 39.88 196 PRO A O 1
ATOM 1485 N N . GLY A 1 197 ? 3.719 21.352 -21.551 1.00 47.09 197 GLY A N 1
ATOM 1486 C CA . GLY A 1 197 ? 2.681 21.888 -22.437 1.00 47.09 197 GLY A CA 1
ATOM 1487 C C . GLY A 1 197 ? 1.761 22.938 -21.801 1.00 47.09 197 GLY A C 1
ATOM 1488 O O . GLY A 1 197 ? 1.037 23.601 -22.535 1.00 47.09 197 GLY A O 1
ATOM 1489 N N . THR A 1 198 ? 1.795 23.130 -20.477 1.00 45.94 198 THR A N 1
ATOM 1490 C CA . THR A 1 198 ? 1.032 24.192 -19.786 1.00 45.94 198 THR A CA 1
ATOM 1491 C C . THR A 1 198 ? 1.860 24.928 -18.729 1.00 45.94 198 THR A C 1
ATOM 1493 O O . THR A 1 198 ? 1.449 25.086 -17.583 1.00 45.94 198 THR A O 1
ATOM 1496 N N . SER A 1 199 ? 3.032 25.403 -19.129 1.00 42.78 199 SER A N 1
ATOM 1497 C CA . SER A 1 199 ? 3.537 26.716 -18.724 1.00 42.78 199 SER A CA 1
ATOM 1498 C C . SER A 1 199 ? 3.780 27.427 -20.063 1.00 42.78 199 SER A C 1
ATOM 1500 O O . SER A 1 199 ? 4.323 26.826 -20.982 1.00 42.78 199 SER A O 1
ATOM 1502 N N . ASP A 1 200 ? 3.210 28.586 -20.356 1.00 39.28 200 ASP A N 1
ATOM 1503 C CA . ASP A 1 200 ? 3.353 29.805 -19.585 1.00 39.28 200 ASP A CA 1
ATOM 1504 C C . ASP A 1 200 ? 2.078 30.651 -19.723 1.00 39.28 200 ASP A C 1
ATOM 1506 O O . ASP A 1 200 ? 1.637 30.947 -20.830 1.00 39.28 200 ASP A O 1
ATOM 1510 N N . ASN A 1 201 ? 1.499 31.073 -18.601 1.00 45.34 201 ASN A N 1
ATOM 1511 C CA . ASN A 1 201 ? 0.614 32.238 -18.558 1.00 45.34 201 ASN A CA 1
ATOM 1512 C C . ASN A 1 201 ? 1.197 33.255 -17.567 1.00 45.34 201 ASN A C 1
ATOM 1514 O O . ASN A 1 201 ? 0.514 33.745 -16.671 1.00 45.34 201 ASN A O 1
ATOM 1518 N N . GLU A 1 202 ? 2.476 33.598 -17.752 1.00 44.00 202 GLU A N 1
ATOM 1519 C CA . GLU A 1 202 ? 2.832 35.007 -17.604 1.00 44.00 202 GLU A CA 1
ATOM 1520 C C . GLU A 1 202 ? 2.123 35.775 -18.724 1.00 44.00 202 GLU A C 1
ATOM 1522 O O . GLU A 1 202 ? 2.084 35.339 -19.876 1.00 44.00 202 GLU A O 1
ATOM 1527 N N . LEU A 1 203 ? 1.496 36.897 -18.374 1.00 39.88 203 LEU A N 1
ATOM 1528 C CA . LEU A 1 203 ? 0.693 37.702 -19.284 1.00 39.88 203 LEU A CA 1
ATOM 1529 C C . LEU A 1 203 ? 1.478 38.091 -20.551 1.00 39.88 203 LEU A C 1
ATOM 1531 O O . LEU A 1 203 ? 2.266 39.033 -20.534 1.00 39.88 203 LEU A O 1
ATOM 1535 N N . SER A 1 204 ? 1.171 37.461 -21.685 1.00 41.00 204 SER A N 1
ATOM 1536 C CA . SER A 1 204 ? 1.439 38.039 -23.003 1.00 41.00 204 SER A CA 1
ATOM 1537 C C . SER A 1 204 ? 0.123 38.554 -23.582 1.00 41.00 204 SER A C 1
ATOM 1539 O O . SER A 1 204 ? -0.807 37.800 -23.861 1.00 41.00 204 SER A O 1
ATOM 1541 N N . ALA A 1 205 ? 0.022 39.877 -23.708 1.00 39.00 205 ALA A N 1
ATOM 1542 C CA . ALA A 1 205 ? -1.195 40.646 -23.976 1.00 39.00 205 ALA A CA 1
ATOM 1543 C C . ALA A 1 205 ? -1.783 40.505 -25.401 1.00 39.00 205 ALA A C 1
ATOM 1545 O O . ALA A 1 205 ? -2.291 41.480 -25.957 1.00 39.00 205 ALA A O 1
ATOM 1546 N N . LYS A 1 206 ? -1.729 39.324 -26.025 1.00 38.28 206 LYS A N 1
ATOM 1547 C CA . LYS A 1 206 ? -2.356 39.069 -27.333 1.00 38.28 206 LYS A CA 1
ATOM 1548 C C . LYS A 1 206 ? -2.825 37.621 -27.471 1.00 38.28 206 LYS A C 1
ATOM 1550 O O . LYS A 1 206 ? -2.198 36.840 -28.179 1.00 38.28 206 LYS A O 1
ATOM 1555 N N . TYR A 1 207 ? -3.965 37.275 -26.879 1.00 34.50 207 TYR A N 1
ATOM 1556 C CA . TYR A 1 207 ? -4.739 36.141 -27.385 1.00 34.50 207 TYR A CA 1
ATOM 1557 C C . TYR A 1 207 ? -6.238 36.321 -27.127 1.00 34.50 207 TYR A C 1
ATOM 1559 O O . TYR A 1 207 ? -6.681 36.490 -25.995 1.00 34.50 207 TYR A O 1
ATOM 1567 N N . THR A 1 208 ? -7.018 36.336 -28.204 1.00 31.94 208 THR A N 1
ATOM 1568 C CA . THR A 1 208 ? -8.488 36.321 -28.194 1.00 31.94 208 THR A CA 1
ATOM 1569 C C . THR A 1 208 ? -8.993 34.893 -27.958 1.00 31.94 208 THR A C 1
ATOM 1571 O O . THR A 1 208 ? -8.480 33.986 -28.616 1.00 31.94 208 THR A O 1
ATOM 1574 N N . PRO A 1 209 ? -9.992 34.653 -27.086 1.00 42.50 209 PRO A N 1
ATOM 1575 C CA . PRO A 1 209 ? -10.440 33.299 -26.785 1.00 42.50 209 PRO A CA 1
ATOM 1576 C C . PRO A 1 209 ? -11.366 32.761 -27.884 1.00 42.50 209 PRO A C 1
ATOM 1578 O O . PRO A 1 209 ? -12.319 33.428 -28.289 1.00 42.50 209 PRO A O 1
ATOM 1581 N N . GLY A 1 210 ? -11.099 31.537 -28.340 1.00 32.44 210 GLY A N 1
ATOM 1582 C CA . GLY A 1 210 ? -12.088 30.672 -28.985 1.00 32.44 210 GLY A CA 1
ATOM 1583 C C . GLY A 1 210 ? -12.673 29.704 -27.944 1.00 32.44 210 GLY A C 1
ATOM 1584 O O . GLY A 1 210 ? -11.945 29.319 -27.028 1.00 32.44 210 GLY A O 1
ATOM 1585 N N . PRO A 1 211 ? -13.966 29.344 -28.023 1.00 56.16 211 PRO A N 1
ATOM 1586 C CA . PRO A 1 211 ? -14.613 28.464 -27.052 1.00 56.16 211 PRO A CA 1
ATOM 1587 C C . PRO A 1 211 ? -14.341 26.983 -27.367 1.00 56.16 211 PRO A C 1
ATOM 1589 O O . PRO A 1 211 ? -14.046 26.667 -28.519 1.00 56.16 211 PRO A O 1
ATOM 1592 N N . LEU A 1 212 ? -14.578 26.116 -26.365 1.00 46.97 212 LEU A N 1
ATOM 1593 C CA . LEU A 1 212 ? -14.441 24.639 -26.326 1.00 46.97 212 LEU A CA 1
ATOM 1594 C C . LEU A 1 212 ? -13.030 24.199 -25.851 1.00 46.97 212 LEU A C 1
ATOM 1596 O O . LEU A 1 212 ? -12.040 24.614 -26.430 1.00 46.97 212 LEU A O 1
ATOM 1600 N N . GLU A 1 213 ? -12.803 23.386 -24.815 1.00 39.72 213 GLU A N 1
ATOM 1601 C CA . GLU A 1 213 ? -13.662 22.433 -24.113 1.00 39.72 213 GLU A CA 1
ATOM 1602 C C . GLU A 1 213 ? -12.990 21.969 -22.797 1.00 39.72 213 GLU A C 1
ATOM 1604 O O . GLU A 1 213 ? -11.768 21.955 -22.653 1.00 39.72 213 GLU A O 1
ATOM 1609 N N . ASP A 1 214 ? -13.827 21.574 -21.848 1.00 41.69 214 ASP A N 1
ATOM 1610 C CA . ASP A 1 214 ? -13.594 21.261 -20.434 1.00 41.69 214 ASP A CA 1
ATOM 1611 C C . ASP A 1 214 ? -13.048 19.828 -20.175 1.00 41.69 214 ASP A C 1
ATOM 1613 O O . ASP A 1 214 ? -13.647 19.063 -19.426 1.00 41.69 214 ASP A O 1
ATOM 1617 N N . GLN A 1 215 ? -11.955 19.386 -20.825 1.00 43.66 215 GLN A N 1
ATOM 1618 C CA . GLN A 1 215 ? -11.516 17.965 -20.755 1.00 43.66 215 GLN A CA 1
ATOM 1619 C C . GLN A 1 215 ? -10.000 17.720 -20.605 1.00 43.66 215 GLN A C 1
ATOM 1621 O O . GLN A 1 215 ? -9.404 16.975 -21.380 1.00 43.66 215 GLN A O 1
ATOM 1626 N N . MET A 1 216 ? -9.340 18.308 -19.601 1.00 46.81 216 MET A N 1
ATOM 1627 C CA . MET A 1 216 ? -7.876 18.166 -19.439 1.00 46.81 216 MET A CA 1
ATOM 1628 C C . MET A 1 216 ? -7.417 17.692 -18.048 1.00 46.81 216 MET A C 1
ATOM 1630 O O . MET A 1 216 ? -6.313 18.009 -17.616 1.00 46.81 216 MET A O 1
ATOM 1634 N N . THR A 1 217 ? -8.232 16.909 -17.339 1.00 50.28 217 THR A N 1
ATOM 1635 C CA . THR A 1 217 ? -7.820 16.193 -16.110 1.00 50.28 217 THR A CA 1
ATOM 1636 C C . THR A 1 217 ? -7.466 14.719 -16.363 1.00 50.28 217 THR A C 1
ATOM 1638 O O . THR A 1 217 ? -6.773 14.108 -15.552 1.00 50.28 217 THR A O 1
ATOM 1641 N N . ASP A 1 218 ? -7.852 14.158 -17.515 1.00 47.78 218 ASP A N 1
ATOM 1642 C CA . ASP A 1 218 ? -7.726 12.721 -17.819 1.00 47.78 218 ASP A CA 1
ATOM 1643 C C . ASP A 1 218 ? -6.370 12.334 -18.460 1.00 47.78 218 ASP A C 1
ATOM 1645 O O . ASP A 1 218 ? -5.917 11.192 -18.401 1.00 47.78 218 ASP A O 1
ATOM 1649 N N . TYR A 1 219 ? -5.637 13.298 -19.032 1.00 53.81 219 TYR A N 1
ATOM 1650 C CA . TYR A 1 219 ? -4.432 13.014 -19.832 1.00 53.81 219 TYR A CA 1
ATOM 1651 C C . TYR A 1 219 ? -3.212 12.558 -19.004 1.00 53.81 219 TYR A C 1
ATOM 1653 O O . TYR A 1 219 ? -2.376 11.783 -19.482 1.00 53.81 219 TYR A O 1
ATOM 1661 N N . SER A 1 220 ? -3.099 13.016 -17.754 1.00 52.62 220 SER A N 1
ATOM 1662 C CA . SER A 1 220 ? -1.987 12.669 -16.854 1.00 52.62 220 SER A CA 1
ATOM 1663 C C . SER A 1 220 ? -2.144 11.268 -16.262 1.00 52.62 220 SER A C 1
ATOM 1665 O O . SER A 1 220 ? -1.188 10.490 -16.260 1.00 52.62 220 SER A O 1
ATOM 1667 N N . LEU A 1 221 ? -3.362 10.914 -15.836 1.00 55.38 221 LEU A N 1
ATOM 1668 C CA . LEU A 1 221 ? -3.709 9.566 -15.374 1.00 55.38 221 LEU A CA 1
ATOM 1669 C C . LEU A 1 221 ? -3.611 8.552 -16.515 1.00 55.38 221 LEU A C 1
ATOM 1671 O O . LEU A 1 221 ? -3.052 7.468 -16.335 1.00 55.38 221 LEU A O 1
ATOM 1675 N N . PHE A 1 222 ? -4.049 8.940 -17.716 1.00 58.53 222 PHE A N 1
ATOM 1676 C CA . PHE A 1 222 ? -3.889 8.128 -18.914 1.00 58.53 222 PHE A CA 1
ATOM 1677 C C . PHE A 1 222 ? -2.412 7.856 -19.227 1.00 58.53 222 PHE A C 1
ATOM 1679 O O . PHE A 1 222 ? -2.051 6.718 -19.506 1.00 58.53 222 PHE A O 1
ATOM 1686 N N . ARG A 1 223 ? -1.512 8.845 -19.100 1.00 57.34 223 ARG A N 1
ATOM 1687 C CA . ARG A 1 223 ? -0.070 8.622 -19.319 1.00 57.34 223 ARG A CA 1
ATOM 1688 C C . ARG A 1 223 ? 0.561 7.643 -18.329 1.00 57.34 223 ARG A C 1
ATOM 1690 O O . ARG A 1 223 ? 1.411 6.865 -18.751 1.00 57.34 223 ARG A O 1
ATOM 1697 N N . LEU A 1 224 ? 0.187 7.649 -17.048 1.00 57.66 224 LEU A N 1
ATOM 1698 C CA . LEU A 1 224 ? 0.703 6.656 -16.090 1.00 57.66 224 LEU A CA 1
ATOM 1699 C C . LEU A 1 224 ? 0.124 5.273 -16.341 1.00 57.66 224 LEU A C 1
ATOM 1701 O O . LEU A 1 224 ? 0.885 4.310 -16.395 1.00 57.66 224 LEU A O 1
ATOM 1705 N N . ASN A 1 225 ? -1.187 5.186 -16.570 1.00 62.28 225 ASN A N 1
ATOM 1706 C CA . ASN A 1 225 ? -1.819 3.920 -16.916 1.00 62.28 225 ASN A CA 1
ATOM 1707 C C . ASN A 1 225 ? -1.225 3.343 -18.195 1.00 62.28 225 ASN A C 1
ATOM 1709 O O . ASN A 1 225 ? -1.060 2.145 -18.267 1.00 62.28 225 ASN A O 1
ATOM 1713 N N . VAL A 1 226 ? -0.839 4.160 -19.174 1.00 71.50 226 VAL A N 1
ATOM 1714 C CA . VAL A 1 226 ? -0.206 3.687 -20.411 1.00 71.50 226 VAL A CA 1
ATOM 1715 C C . VAL A 1 226 ? 1.274 3.337 -20.212 1.00 71.50 226 VAL A C 1
ATOM 1717 O O . VAL A 1 226 ? 1.778 2.394 -20.826 1.00 71.50 226 VAL A O 1
ATOM 1720 N N . ASN A 1 227 ? 1.990 4.066 -19.356 1.00 68.12 227 ASN A N 1
ATOM 1721 C CA . ASN A 1 227 ? 3.434 3.899 -19.207 1.00 68.12 227 ASN A CA 1
ATOM 1722 C C . ASN A 1 227 ? 3.847 2.829 -18.189 1.00 68.12 227 ASN A C 1
ATOM 1724 O O . ASN A 1 227 ? 5.033 2.496 -18.150 1.00 68.12 227 ASN A O 1
ATOM 1728 N N . TYR A 1 228 ? 2.922 2.291 -17.387 1.00 72.38 228 TYR A N 1
ATOM 1729 C CA . TYR A 1 228 ? 3.234 1.296 -16.359 1.00 72.38 228 TYR A CA 1
ATOM 1730 C C . TYR A 1 228 ? 2.218 0.163 -16.311 1.00 72.38 228 TYR A C 1
ATOM 1732 O O . TYR A 1 228 ? 1.015 0.387 -16.302 1.00 72.38 228 TYR A O 1
ATOM 1740 N N . CYS A 1 229 ? 2.716 -1.063 -16.193 1.00 79.00 229 CYS A N 1
ATOM 1741 C CA . CYS A 1 229 ? 1.909 -2.253 -15.972 1.00 79.00 229 CYS A CA 1
ATOM 1742 C C . CYS A 1 229 ? 2.059 -2.717 -14.529 1.00 79.00 229 CYS A C 1
ATOM 1744 O O . CYS A 1 229 ? 3.175 -2.779 -14.014 1.00 79.00 229 CYS A O 1
ATOM 1746 N N . THR A 1 230 ? 0.955 -3.108 -13.895 1.00 78.06 230 THR A N 1
ATOM 1747 C CA . THR A 1 230 ? 0.982 -3.729 -12.567 1.00 78.06 230 THR A CA 1
ATOM 1748 C C . THR A 1 230 ? 0.799 -5.237 -12.692 1.00 78.06 230 THR A C 1
ATOM 1750 O O . THR A 1 230 ? -0.189 -5.699 -13.262 1.00 78.06 230 THR A O 1
ATOM 1753 N N . GLN A 1 231 ? 1.721 -6.022 -12.132 1.00 77.19 231 GLN A N 1
ATOM 1754 C CA . GLN A 1 231 ? 1.553 -7.470 -11.997 1.00 77.19 231 GLN A CA 1
ATOM 1755 C C . GLN A 1 231 ? 2.069 -7.941 -10.634 1.00 77.19 231 GLN A C 1
ATOM 1757 O O . GLN A 1 231 ? 3.219 -7.679 -10.297 1.00 77.19 231 GLN A O 1
ATOM 1762 N N . ARG A 1 232 ? 1.212 -8.631 -9.862 1.00 75.00 232 ARG A N 1
ATOM 1763 C CA . ARG A 1 232 ? 1.492 -9.141 -8.499 1.00 75.00 232 ARG A CA 1
ATOM 1764 C C . ARG A 1 232 ? 2.288 -8.162 -7.635 1.00 75.00 232 ARG A C 1
ATOM 1766 O O . ARG A 1 232 ? 3.371 -8.487 -7.152 1.00 75.00 232 ARG A O 1
ATOM 1773 N N . ASP A 1 233 ? 1.759 -6.948 -7.512 1.00 66.56 233 ASP A N 1
ATOM 1774 C CA . ASP A 1 233 ? 2.354 -5.898 -6.684 1.00 66.56 233 ASP A CA 1
ATOM 1775 C C . ASP A 1 233 ? 3.784 -5.505 -7.104 1.00 66.56 233 ASP A C 1
ATOM 1777 O O . ASP A 1 233 ? 4.635 -5.146 -6.290 1.00 66.56 233 ASP A O 1
ATOM 1781 N N . LYS A 1 234 ? 4.053 -5.539 -8.412 1.00 71.12 234 LYS A N 1
ATOM 1782 C CA . LYS A 1 234 ? 5.241 -4.952 -9.041 1.00 71.12 234 LYS A CA 1
ATOM 1783 C C . LYS A 1 234 ? 4.828 -4.085 -10.222 1.00 71.12 234 LYS A C 1
ATOM 1785 O O . LYS A 1 234 ? 3.863 -4.410 -10.919 1.00 71.12 234 LYS A O 1
ATOM 1790 N N . PHE A 1 235 ? 5.552 -2.986 -10.424 1.00 70.06 235 PHE A N 1
ATOM 1791 C CA . PHE A 1 235 ? 5.359 -2.092 -11.563 1.00 70.06 235 PHE A CA 1
ATOM 1792 C C . PHE A 1 235 ? 6.462 -2.299 -12.582 1.00 70.06 235 PHE A C 1
ATOM 1794 O O . PHE A 1 235 ? 7.635 -2.376 -12.227 1.00 70.06 235 PHE A O 1
ATOM 1801 N N . TYR A 1 236 ? 6.055 -2.349 -13.840 1.00 75.44 236 TYR A N 1
ATOM 1802 C CA . TYR A 1 236 ? 6.938 -2.506 -14.980 1.00 75.44 236 TYR A CA 1
ATOM 1803 C C . TYR A 1 236 ? 6.709 -1.347 -15.932 1.00 75.44 236 TYR A C 1
ATOM 1805 O O . TYR A 1 236 ? 5.563 -1.040 -16.263 1.00 75.44 236 TYR A O 1
ATOM 1813 N N . LYS A 1 237 ? 7.786 -0.697 -16.362 1.00 70.12 237 LYS A N 1
ATOM 1814 C CA . LYS A 1 237 ? 7.733 0.400 -17.330 1.00 70.12 237 LYS A CA 1
ATOM 1815 C C . LYS A 1 237 ? 7.272 -0.108 -18.688 1.00 70.12 237 LYS A C 1
ATOM 1817 O O . LYS A 1 237 ? 7.464 -1.273 -19.024 1.00 70.12 237 LYS A O 1
ATOM 1822 N N . LEU A 1 238 ? 6.726 0.778 -19.510 1.00 74.19 238 LEU A N 1
ATOM 1823 C CA . LEU A 1 238 ? 6.406 0.489 -20.903 1.00 74.19 238 LEU A CA 1
ATOM 1824 C C . LEU A 1 238 ? 7.623 -0.110 -21.623 1.00 74.19 238 LEU A C 1
ATOM 1826 O O . LEU A 1 238 ? 8.706 0.471 -21.617 1.00 74.19 238 LEU A O 1
ATOM 1830 N N . GLY A 1 239 ? 7.436 -1.282 -22.231 1.00 75.31 239 GLY A N 1
ATOM 1831 C CA . GLY A 1 239 ? 8.499 -2.039 -22.897 1.00 75.31 239 GLY A CA 1
ATOM 1832 C C . GLY A 1 239 ? 9.409 -2.851 -21.967 1.00 75.31 239 GLY A C 1
ATOM 1833 O O . GLY A 1 239 ? 10.190 -3.669 -22.451 1.00 75.31 239 GLY A O 1
ATOM 1834 N N . GLU A 1 240 ? 9.304 -2.692 -20.647 1.00 76.62 240 GLU A N 1
ATOM 1835 C CA . GLU A 1 240 ? 10.039 -3.516 -19.691 1.00 76.62 240 GLU A CA 1
ATOM 1836 C C . GLU A 1 240 ? 9.561 -4.966 -19.766 1.00 76.62 240 GLU A C 1
ATOM 1838 O O . GLU A 1 240 ? 8.371 -5.237 -19.940 1.00 76.62 240 GLU A O 1
ATOM 1843 N N . THR A 1 241 ? 10.509 -5.898 -19.666 1.00 84.88 241 THR A N 1
ATOM 1844 C CA . THR A 1 241 ? 10.275 -7.338 -19.786 1.00 84.88 241 THR A CA 1
ATOM 1845 C C . THR A 1 241 ? 10.707 -8.036 -18.507 1.00 84.88 241 THR A C 1
ATOM 1847 O O . THR A 1 241 ? 11.805 -7.799 -18.009 1.00 84.88 241 THR A O 1
ATOM 1850 N N . TRP A 1 242 ? 9.883 -8.948 -18.004 1.00 85.94 242 TRP A N 1
ATOM 1851 C CA . TRP A 1 242 ? 10.161 -9.705 -16.790 1.00 85.94 242 TRP A CA 1
ATOM 1852 C C . TRP A 1 242 ? 9.685 -11.153 -16.914 1.00 85.94 242 TRP A C 1
ATOM 1854 O O . TRP A 1 242 ? 8.965 -11.519 -17.841 1.00 85.94 242 TRP A O 1
ATOM 1864 N N . THR A 1 243 ? 10.134 -12.009 -15.995 1.00 86.50 243 THR A N 1
ATOM 1865 C CA . THR A 1 243 ? 9.720 -13.418 -15.947 1.00 86.50 243 THR A CA 1
ATOM 1866 C C . THR A 1 243 ? 8.929 -13.668 -14.675 1.00 86.50 243 THR A C 1
ATOM 1868 O O . THR A 1 243 ? 9.426 -13.453 -13.571 1.00 86.50 243 THR A O 1
ATOM 1871 N N . ASP A 1 244 ? 7.701 -14.134 -14.841 1.00 84.56 244 ASP A N 1
ATOM 1872 C CA . ASP A 1 244 ? 6.855 -14.628 -13.774 1.00 84.56 244 ASP A CA 1
ATOM 1873 C C . ASP A 1 244 ? 7.197 -16.101 -13.491 1.00 84.56 244 ASP A C 1
ATOM 1875 O O . ASP A 1 244 ? 6.928 -16.993 -14.297 1.00 84.56 244 ASP A O 1
ATOM 1879 N N . THR A 1 245 ? 7.786 -16.361 -12.325 1.00 79.94 245 THR A N 1
ATOM 1880 C CA . THR A 1 245 ? 8.224 -17.695 -11.889 1.00 79.94 245 THR A CA 1
ATOM 1881 C C . THR A 1 245 ? 7.089 -18.597 -11.395 1.00 79.94 245 THR A C 1
ATOM 1883 O O . THR A 1 245 ? 7.250 -19.826 -11.393 1.00 79.94 245 THR A O 1
ATOM 1886 N N . GLU A 1 246 ? 5.947 -18.020 -11.008 1.00 75.56 246 GLU A N 1
ATOM 1887 C CA . GLU A 1 246 ? 4.776 -18.762 -10.530 1.00 75.56 246 GLU A CA 1
ATOM 1888 C C . GLU A 1 246 ? 3.981 -19.334 -11.702 1.00 75.56 246 GLU A C 1
ATOM 1890 O O . GLU A 1 246 ? 3.672 -20.524 -11.701 1.00 75.56 246 GLU A O 1
ATOM 1895 N N . THR A 1 247 ? 3.715 -18.521 -12.733 1.00 81.56 247 THR A N 1
ATOM 1896 C CA . THR A 1 247 ? 3.028 -18.987 -13.956 1.00 81.56 247 THR A CA 1
ATOM 1897 C C . THR A 1 247 ? 3.983 -19.466 -15.044 1.00 81.56 247 THR A C 1
ATOM 1899 O O . THR A 1 247 ? 3.531 -19.956 -16.076 1.00 81.56 247 THR A O 1
ATOM 1902 N N . CYS A 1 248 ? 5.297 -19.343 -14.826 1.00 86.62 248 CYS A N 1
ATOM 1903 C CA . CYS A 1 248 ? 6.321 -19.619 -15.831 1.00 86.62 248 CYS A CA 1
ATOM 1904 C C . CYS A 1 248 ? 6.048 -18.896 -17.151 1.00 86.62 248 CYS A C 1
ATOM 1906 O O . CYS A 1 248 ? 6.086 -19.504 -18.220 1.00 86.62 248 CYS A O 1
ATOM 1908 N N . SER A 1 249 ? 5.765 -17.598 -17.077 1.00 89.31 249 SER A N 1
ATOM 1909 C CA . SER A 1 249 ? 5.519 -16.767 -18.252 1.00 89.31 249 SER A CA 1
ATOM 1910 C C . SER A 1 249 ? 6.538 -15.638 -18.352 1.00 89.31 249 SER A C 1
ATOM 1912 O O . SER A 1 249 ? 7.022 -15.107 -17.354 1.00 89.31 249 SER A O 1
ATOM 1914 N N . LYS A 1 250 ? 6.913 -15.295 -19.580 1.00 89.50 250 LYS A N 1
ATOM 1915 C CA . LYS A 1 250 ? 7.695 -14.105 -19.886 1.00 89.50 250 LYS A CA 1
ATOM 1916 C C . LYS A 1 250 ? 6.715 -13.010 -20.270 1.00 89.50 250 LYS A C 1
ATOM 1918 O O . LYS A 1 250 ? 5.958 -13.165 -21.223 1.00 89.50 250 LYS A O 1
ATOM 1923 N N . CYS A 1 251 ? 6.729 -11.929 -19.512 1.00 88.62 251 CYS A N 1
ATOM 1924 C CA . CYS A 1 251 ? 5.809 -10.820 -19.664 1.00 88.62 251 CYS A CA 1
ATOM 1925 C C . CYS A 1 251 ? 6.541 -9.562 -20.116 1.00 88.62 251 CYS A C 1
ATOM 1927 O O . CYS A 1 251 ? 7.715 -9.373 -19.802 1.00 88.62 251 CYS A O 1
ATOM 1929 N N . TRP A 1 252 ? 5.840 -8.693 -20.831 1.00 87.94 252 TRP A N 1
ATOM 1930 C CA . TRP A 1 252 ? 6.294 -7.352 -21.159 1.00 87.94 252 TRP A CA 1
ATOM 1931 C C . TRP A 1 252 ? 5.142 -6.357 -21.073 1.00 87.94 252 TRP A C 1
ATOM 1933 O O . TRP A 1 252 ? 3.972 -6.707 -21.250 1.00 87.94 252 TRP A O 1
ATOM 1943 N N . CYS A 1 253 ? 5.465 -5.104 -20.777 1.00 84.31 253 CYS A N 1
ATOM 1944 C CA . CYS A 1 253 ? 4.451 -4.079 -20.593 1.00 84.31 253 CYS A CA 1
ATOM 1945 C C . CYS A 1 253 ? 4.109 -3.390 -21.916 1.00 84.31 253 CYS A C 1
ATOM 1947 O O . CYS A 1 253 ? 4.993 -2.826 -22.565 1.00 84.31 253 CYS A O 1
ATOM 1949 N N . VAL A 1 254 ? 2.827 -3.393 -22.299 1.00 82.12 254 VAL A N 1
ATOM 1950 C CA . VAL A 1 254 ? 2.325 -2.693 -23.490 1.00 82.12 254 VAL A CA 1
ATOM 1951 C C . VAL A 1 254 ? 1.139 -1.822 -23.109 1.00 82.12 254 VAL A C 1
ATOM 1953 O O . VAL A 1 254 ? 0.055 -2.336 -22.842 1.00 82.12 254 VAL A O 1
ATOM 1956 N N . LEU A 1 255 ? 1.343 -0.505 -23.141 1.00 79.62 255 LEU A N 1
ATOM 1957 C CA . LEU A 1 255 ? 0.309 0.510 -22.923 1.00 79.62 255 LEU A CA 1
ATOM 1958 C C . LEU A 1 255 ? -0.539 0.226 -21.666 1.00 79.62 255 LEU A C 1
ATOM 1960 O O . LEU A 1 255 ? -1.765 0.190 -21.737 1.00 79.62 255 LEU A O 1
ATOM 1964 N N . GLY A 1 256 ? 0.119 -0.066 -20.542 1.00 73.62 256 GLY A N 1
ATOM 1965 C CA . GLY A 1 256 ? -0.552 -0.371 -19.274 1.00 73.62 256 GLY A CA 1
ATOM 1966 C C . GLY A 1 256 ? -0.980 -1.803 -19.041 1.00 73.62 256 GLY A C 1
ATOM 1967 O O . GLY A 1 256 ? -1.319 -2.183 -17.921 1.00 73.62 256 GLY A O 1
ATOM 1968 N N . MET A 1 257 ? -0.952 -2.625 -20.086 1.00 80.75 257 MET A N 1
ATOM 1969 C CA . MET A 1 257 ? -1.365 -4.016 -20.007 1.00 80.75 257 MET A CA 1
ATOM 1970 C C . MET A 1 257 ? -0.152 -4.952 -20.058 1.00 80.75 257 MET A C 1
ATOM 1972 O O . MET A 1 257 ? 0.606 -4.922 -21.035 1.00 80.75 257 MET A O 1
ATOM 1976 N N . PRO A 1 258 ? 0.035 -5.825 -19.050 1.00 86.75 258 PRO A N 1
ATOM 1977 C CA . PRO A 1 258 ? 1.036 -6.875 -19.126 1.00 86.75 258 PRO A CA 1
ATOM 1978 C C . PRO A 1 258 ? 0.625 -7.888 -20.200 1.00 86.75 258 PRO A C 1
ATOM 1980 O O . PRO A 1 258 ? -0.450 -8.488 -20.148 1.00 86.75 258 PRO A O 1
ATOM 1983 N N . ARG A 1 259 ? 1.488 -8.080 -21.196 1.00 90.81 259 ARG A N 1
ATOM 1984 C CA . ARG A 1 259 ? 1.367 -9.125 -22.215 1.00 90.81 259 ARG A CA 1
ATOM 1985 C C . ARG A 1 259 ? 2.327 -10.240 -21.848 1.00 90.81 259 ARG A C 1
ATOM 1987 O O . ARG A 1 259 ? 3.511 -9.979 -21.696 1.00 90.81 259 ARG A O 1
ATOM 1994 N N . CYS A 1 260 ? 1.813 -11.449 -21.659 1.00 90.56 260 CYS A N 1
ATOM 1995 C CA . CYS A 1 260 ? 2.592 -12.581 -21.170 1.00 90.56 260 CYS A CA 1
ATOM 1996 C C . CYS A 1 260 ? 2.497 -13.763 -22.124 1.00 90.56 260 CYS A C 1
ATOM 1998 O O . CYS A 1 260 ? 1.409 -14.106 -22.586 1.00 90.56 260 CYS A O 1
ATOM 2000 N N . GLU A 1 261 ? 3.628 -14.420 -22.346 1.00 90.25 261 GLU A N 1
ATOM 2001 C CA . GLU A 1 261 ? 3.723 -15.668 -23.094 1.00 90.25 261 GLU A CA 1
ATOM 2002 C C . GLU A 1 261 ? 4.321 -16.769 -22.213 1.00 90.25 261 GLU A C 1
ATOM 2004 O O . GLU A 1 261 ? 5.247 -16.503 -21.442 1.00 90.25 261 GLU A O 1
ATOM 2009 N N . PRO A 1 262 ? 3.819 -18.013 -22.296 1.00 88.12 262 PRO A N 1
ATOM 2010 C CA . PRO A 1 262 ? 4.375 -19.120 -21.530 1.00 88.12 262 PRO A CA 1
ATOM 2011 C C . PRO A 1 262 ? 5.822 -19.392 -21.955 1.00 88.12 262 PRO A C 1
ATOM 2013 O O . PRO A 1 262 ? 6.136 -19.477 -23.145 1.00 88.12 262 PRO A O 1
ATOM 2016 N N . VAL A 1 263 ? 6.710 -19.564 -20.976 1.00 87.94 263 VAL A N 1
ATOM 2017 C CA . VAL A 1 263 ? 8.103 -19.940 -21.225 1.00 87.94 263 VAL A CA 1
ATOM 2018 C C . VAL A 1 263 ? 8.130 -21.368 -21.761 1.00 87.94 263 VAL A C 1
ATOM 2020 O O . VAL A 1 263 ? 7.774 -22.319 -21.068 1.00 87.94 263 VAL A O 1
ATOM 2023 N N . GLN A 1 264 ? 8.579 -21.518 -23.005 1.00 83.25 264 GLN A N 1
ATOM 2024 C CA . GLN A 1 264 ? 8.793 -22.823 -23.621 1.00 83.25 264 GLN A CA 1
ATOM 2025 C C . GLN A 1 264 ? 10.079 -23.436 -23.068 1.00 83.25 264 GLN A C 1
ATOM 2027 O O . GLN A 1 264 ? 11.184 -23.004 -23.402 1.00 83.25 264 GLN A O 1
ATOM 2032 N N . CYS A 1 265 ? 9.936 -24.438 -22.204 1.00 82.00 265 CYS A N 1
ATOM 2033 C CA . CYS A 1 265 ? 11.077 -25.172 -21.677 1.00 82.00 265 CYS A CA 1
ATOM 2034 C C . CYS A 1 265 ? 11.532 -26.251 -22.668 1.00 82.00 265 CYS A C 1
ATOM 2036 O O . CYS A 1 265 ? 10.693 -26.942 -23.252 1.00 82.00 265 CYS A O 1
ATOM 2038 N N . PRO A 1 266 ? 12.848 -26.434 -22.860 1.00 79.56 266 PRO A N 1
ATOM 2039 C CA . PRO A 1 266 ? 13.349 -27.530 -23.673 1.00 79.56 266 PRO A CA 1
ATOM 2040 C C . PRO A 1 266 ? 12.939 -28.880 -23.057 1.00 79.56 266 PRO A C 1
ATOM 2042 O O . PRO A 1 266 ? 12.938 -29.014 -21.829 1.00 79.56 266 PRO A O 1
ATOM 2045 N N . PRO A 1 267 ? 12.601 -29.890 -23.881 1.00 76.06 267 PRO A N 1
ATOM 2046 C CA . PRO A 1 267 ? 12.280 -31.217 -23.379 1.00 76.06 267 PRO A CA 1
ATOM 2047 C C . PRO A 1 267 ? 13.518 -31.821 -22.714 1.00 76.06 267 PRO A C 1
ATOM 2049 O O . PRO A 1 267 ? 14.582 -31.927 -23.326 1.00 76.06 267 PRO A O 1
ATOM 2052 N N . VAL A 1 268 ? 13.369 -32.223 -21.456 1.00 74.75 268 VAL A N 1
ATOM 2053 C CA . VAL A 1 268 ? 14.417 -32.892 -20.685 1.00 74.75 268 VAL A CA 1
ATOM 2054 C C . VAL A 1 268 ? 14.106 -34.385 -20.606 1.00 74.75 268 VAL A C 1
ATOM 2056 O O . VAL A 1 268 ? 13.046 -34.779 -20.130 1.00 74.75 268 VAL A O 1
ATOM 2059 N N . ASN A 1 269 ? 15.029 -35.223 -21.081 1.00 71.88 269 ASN A N 1
ATOM 2060 C CA . ASN A 1 269 ? 14.982 -36.675 -20.895 1.00 71.88 269 ASN A CA 1
ATOM 2061 C C . ASN A 1 269 ? 16.016 -37.053 -19.831 1.00 71.88 269 ASN A C 1
ATOM 2063 O O . ASN A 1 269 ? 17.194 -37.219 -20.141 1.00 71.88 269 ASN A O 1
ATOM 2067 N N . CYS A 1 270 ? 15.575 -37.158 -18.579 1.00 72.19 270 CYS A N 1
ATOM 2068 C CA . CYS A 1 270 ? 16.417 -37.534 -17.445 1.00 72.19 270 CYS A CA 1
ATOM 2069 C C . CYS A 1 270 ? 16.116 -38.980 -17.014 1.00 72.19 270 CYS A C 1
ATOM 2071 O O . CYS A 1 270 ? 14.961 -39.396 -17.011 1.00 72.19 270 CYS A O 1
ATOM 2073 N N . LEU A 1 271 ? 17.137 -39.728 -16.580 1.00 68.12 271 LEU A N 1
ATOM 2074 C CA . LEU A 1 271 ? 16.972 -41.045 -15.933 1.00 68.12 271 LEU A CA 1
ATOM 2075 C C . LEU A 1 271 ? 16.463 -40.940 -14.477 1.00 68.12 271 LEU A C 1
ATOM 2077 O O . LEU A 1 271 ? 16.017 -41.924 -13.897 1.00 68.12 271 LEU A O 1
ATOM 2081 N N . VAL A 1 272 ? 16.552 -39.744 -13.889 1.00 69.94 272 VAL A N 1
ATOM 2082 C CA . VAL A 1 272 ? 16.272 -39.403 -12.481 1.00 69.94 272 VAL A CA 1
ATOM 2083 C C . VAL A 1 272 ? 15.212 -38.288 -12.458 1.00 69.94 272 VAL A C 1
ATOM 2085 O O . VAL A 1 272 ? 15.142 -37.532 -13.433 1.00 69.94 272 VAL A O 1
ATOM 2088 N N . PRO A 1 273 ? 14.381 -38.137 -11.402 1.00 67.75 273 PRO A N 1
ATOM 2089 C CA . PRO A 1 273 ? 13.369 -37.084 -11.332 1.00 67.75 273 PRO A CA 1
ATOM 2090 C C . PRO A 1 273 ? 13.920 -35.681 -11.610 1.00 67.75 273 PRO A C 1
ATOM 2092 O O . PRO A 1 273 ? 14.935 -35.251 -11.049 1.00 67.75 273 PRO A O 1
ATOM 2095 N N . THR A 1 274 ? 13.200 -34.960 -12.469 1.00 68.62 274 THR A N 1
ATOM 2096 C CA . THR A 1 274 ? 13.403 -33.538 -12.739 1.00 68.62 274 THR A CA 1
ATOM 2097 C C . THR A 1 274 ? 13.013 -32.704 -11.529 1.00 68.62 274 THR A C 1
ATOM 2099 O O . THR A 1 274 ? 11.943 -32.917 -10.955 1.00 68.62 274 THR A O 1
ATOM 2102 N N . ILE A 1 275 ? 13.824 -31.707 -11.189 1.00 73.00 275 ILE A N 1
ATOM 2103 C CA . ILE A 1 275 ? 13.476 -30.697 -10.183 1.00 73.00 275 ILE A CA 1
ATOM 2104 C C . ILE A 1 275 ? 13.253 -29.349 -10.860 1.00 73.00 275 ILE A C 1
ATOM 2106 O O . ILE A 1 275 ? 13.935 -29.028 -11.830 1.00 73.00 275 ILE A O 1
ATOM 2110 N N . LYS A 1 276 ? 12.321 -28.548 -10.336 1.00 77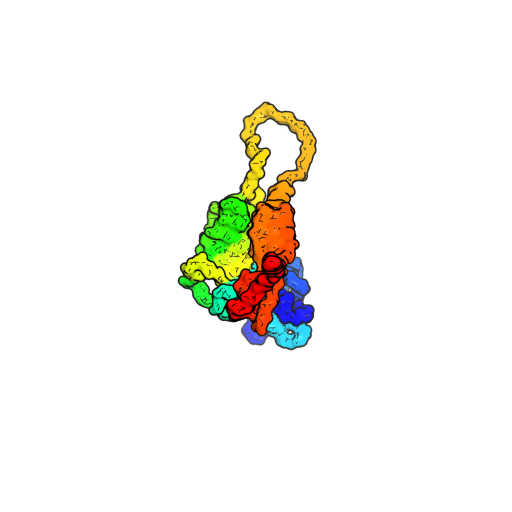.12 276 LYS A N 1
ATOM 2111 C CA . LYS A 1 276 ? 12.192 -27.122 -10.663 1.00 77.12 276 LYS A CA 1
ATOM 2112 C C . LYS A 1 276 ? 12.907 -26.330 -9.561 1.00 77.12 276 LYS A C 1
ATOM 2114 O O . LYS A 1 276 ? 12.384 -26.279 -8.446 1.00 77.12 276 LYS A O 1
ATOM 2119 N N . PRO A 1 277 ? 14.102 -25.765 -9.812 1.00 75.50 277 PRO A N 1
ATOM 2120 C CA . PRO A 1 277 ? 14.813 -24.992 -8.800 1.00 75.50 277 PRO A CA 1
ATOM 2121 C C . PRO A 1 277 ? 13.997 -23.765 -8.364 1.00 75.50 277 PRO A C 1
ATOM 2123 O O . PRO A 1 277 ? 13.288 -23.180 -9.190 1.00 75.50 277 PRO A O 1
ATOM 2126 N N . PRO A 1 278 ? 14.094 -23.334 -7.093 1.00 71.31 278 PRO A N 1
ATOM 2127 C CA . PRO A 1 278 ? 13.410 -22.132 -6.630 1.00 71.31 278 PRO A CA 1
ATOM 2128 C C . PRO A 1 278 ? 13.879 -20.918 -7.444 1.00 71.31 278 PRO A C 1
ATOM 2130 O O . PRO A 1 278 ? 15.075 -20.680 -7.592 1.00 71.31 278 PRO A O 1
ATOM 2133 N N . GLY A 1 279 ? 12.927 -20.170 -8.005 1.00 72.44 279 GLY A N 1
ATOM 2134 C CA . GLY A 1 279 ? 13.208 -19.021 -8.873 1.00 72.44 279 GLY A CA 1
ATOM 2135 C C . GLY A 1 279 ? 13.483 -19.355 -10.346 1.00 72.44 279 GLY A C 1
ATOM 2136 O O . GLY A 1 279 ? 13.662 -18.432 -11.135 1.00 72.44 279 GLY A O 1
ATOM 2137 N N . GLN A 1 280 ? 13.473 -20.630 -10.755 1.00 77.12 280 GLN A N 1
ATOM 2138 C CA . GLN A 1 280 ? 13.601 -21.028 -12.162 1.00 77.12 280 GLN A CA 1
ATOM 2139 C C . GLN A 1 280 ? 12.284 -21.566 -12.718 1.00 77.12 280 GLN A C 1
ATOM 2141 O O . GLN A 1 280 ? 11.526 -22.245 -12.030 1.00 77.12 280 GLN A O 1
ATOM 2146 N N . CYS A 1 281 ? 12.011 -21.266 -13.990 1.00 82.31 281 CYS A N 1
ATOM 2147 C CA . CYS A 1 281 ? 10.802 -21.741 -14.661 1.00 82.31 281 CYS A CA 1
ATOM 2148 C C . CYS A 1 281 ? 10.941 -23.176 -15.175 1.00 82.31 281 CYS A C 1
ATOM 2150 O O . CYS A 1 281 ? 9.980 -23.939 -15.105 1.00 82.31 281 CYS A O 1
ATOM 2152 N N . CYS A 1 282 ? 12.128 -23.545 -15.660 1.00 82.31 282 CYS A N 1
ATOM 2153 C CA . CYS A 1 282 ? 12.331 -24.816 -16.339 1.00 82.31 282 CYS A CA 1
ATOM 2154 C C . CYS A 1 282 ? 12.905 -25.903 -15.425 1.00 82.31 282 CYS A C 1
ATOM 2156 O O . CYS A 1 282 ? 13.752 -25.611 -14.577 1.00 82.31 282 CYS A O 1
ATOM 2158 N N . PRO A 1 283 ? 12.455 -27.159 -15.600 1.00 80.31 283 PRO A N 1
ATOM 2159 C CA . PRO A 1 283 ? 13.002 -28.290 -14.876 1.00 80.31 283 PRO A CA 1
ATOM 2160 C C . PRO A 1 283 ? 14.427 -28.610 -15.336 1.00 80.31 283 PRO A C 1
ATOM 2162 O O . PRO A 1 283 ? 14.746 -28.511 -16.520 1.00 80.31 283 PRO A O 1
ATOM 2165 N N . ILE A 1 284 ? 15.260 -29.063 -14.402 1.00 80.94 284 ILE A N 1
ATOM 2166 C CA . ILE A 1 284 ? 16.606 -29.578 -14.673 1.00 80.94 284 ILE A CA 1
ATOM 2167 C C . ILE A 1 284 ? 16.751 -31.006 -14.135 1.00 80.94 284 ILE A C 1
ATOM 2169 O O . ILE A 1 284 ? 16.082 -31.390 -13.169 1.00 80.94 284 ILE A O 1
ATOM 2173 N N . CYS A 1 285 ? 17.626 -31.799 -14.761 1.00 78.19 285 CYS A N 1
ATOM 2174 C CA . CYS A 1 285 ? 18.002 -33.106 -14.230 1.00 78.19 285 CYS A CA 1
ATOM 2175 C C . CYS A 1 285 ? 18.838 -32.924 -12.957 1.00 78.19 285 CYS A C 1
ATOM 2177 O O . CYS A 1 285 ? 19.706 -32.057 -12.881 1.00 78.19 285 CYS A O 1
ATOM 2179 N N . THR A 1 286 ? 18.607 -33.781 -11.972 1.00 71.88 286 THR A N 1
ATOM 2180 C CA . THR A 1 286 ? 19.324 -33.798 -10.689 1.00 71.88 286 THR A CA 1
ATOM 2181 C C . THR A 1 286 ? 20.735 -34.405 -10.773 1.00 71.88 286 THR A C 1
ATOM 2183 O O . THR A 1 286 ? 21.459 -34.373 -9.783 1.00 71.88 286 THR A O 1
ATOM 2186 N N . SER A 1 287 ? 21.154 -34.919 -11.941 1.00 62.41 287 SER A N 1
ATOM 2187 C CA . SER A 1 287 ? 22.478 -35.515 -12.182 1.00 62.41 287 SER A CA 1
ATOM 2188 C C . SER A 1 287 ? 22.966 -35.277 -13.621 1.00 62.41 287 SER A C 1
ATOM 2190 O O . SER A 1 287 ? 22.161 -35.167 -14.546 1.00 62.41 287 SER A O 1
ATOM 2192 N N . LEU A 1 288 ? 24.290 -35.216 -13.789 1.00 54.25 288 LEU A N 1
ATOM 2193 C CA . LEU A 1 288 ? 25.059 -34.791 -14.967 1.00 54.25 288 LEU A CA 1
ATOM 2194 C C . LEU A 1 288 ? 25.207 -35.853 -16.075 1.00 54.25 288 LEU A C 1
ATOM 2196 O O . LEU A 1 288 ? 26.076 -35.713 -16.930 1.00 54.25 288 LEU A O 1
ATOM 2200 N N . ASP A 1 289 ? 24.352 -36.873 -16.122 1.00 47.00 289 ASP A N 1
ATOM 2201 C CA . ASP A 1 289 ? 24.362 -37.850 -17.219 1.00 47.00 289 ASP A CA 1
ATOM 2202 C C . ASP A 1 289 ? 23.396 -37.421 -18.331 1.00 47.00 289 ASP A C 1
ATOM 2204 O O . ASP A 1 289 ? 22.372 -38.047 -18.614 1.00 47.00 289 ASP A O 1
ATOM 2208 N N . CYS A 1 290 ? 23.721 -36.295 -18.965 1.00 42.41 290 CYS A N 1
ATOM 2209 C CA . CYS A 1 290 ? 23.055 -35.847 -20.180 1.00 42.41 290 CYS A CA 1
ATOM 2210 C C . CYS A 1 290 ? 23.461 -36.756 -21.351 1.00 42.41 290 CYS A C 1
ATOM 2212 O O . CYS A 1 290 ? 24.534 -36.580 -21.930 1.00 42.41 290 CYS A O 1
ATOM 2214 N N . VAL A 1 291 ? 22.582 -37.664 -21.789 1.00 45.91 291 VAL A N 1
ATOM 2215 C CA . VAL A 1 291 ? 22.676 -38.203 -23.155 1.00 45.91 291 VAL A CA 1
ATOM 2216 C C . VAL A 1 291 ? 22.194 -37.105 -24.096 1.00 45.91 291 VAL A C 1
ATOM 2218 O O . VAL A 1 291 ? 21.016 -37.016 -24.441 1.00 45.91 291 VAL A O 1
ATOM 2221 N N . VAL A 1 292 ? 23.109 -36.221 -24.494 1.00 44.19 292 VAL A N 1
ATOM 2222 C CA . VAL A 1 292 ? 22.875 -35.320 -25.622 1.00 44.19 292 VAL A CA 1
ATOM 2223 C C . VAL A 1 292 ? 22.542 -36.210 -26.813 1.00 44.19 292 VAL A C 1
ATOM 2225 O O . VAL A 1 292 ? 23.358 -37.036 -27.224 1.00 44.19 292 VAL A O 1
ATOM 2228 N N . GLY A 1 293 ? 21.327 -36.074 -27.342 1.00 46.50 293 GLY A N 1
ATOM 2229 C CA . GLY A 1 293 ? 20.887 -36.753 -28.553 1.00 46.50 293 GLY A CA 1
ATOM 2230 C C . GLY A 1 293 ? 21.754 -36.336 -29.737 1.00 46.50 293 GLY A C 1
ATOM 2231 O O . GLY A 1 293 ? 21.399 -35.438 -30.498 1.00 46.50 293 GLY A O 1
ATOM 2232 N N . ALA A 1 294 ? 22.906 -36.987 -29.892 1.00 39.03 294 ALA A N 1
ATOM 2233 C CA . ALA A 1 294 ? 23.743 -36.879 -31.065 1.00 39.03 294 ALA A CA 1
ATOM 2234 C C . ALA A 1 294 ? 22.942 -37.433 -32.246 1.00 39.03 294 ALA A C 1
ATOM 2236 O O . ALA A 1 294 ? 22.716 -38.640 -32.364 1.00 39.03 294 ALA A O 1
ATOM 2237 N N . ARG A 1 295 ? 22.492 -36.535 -33.129 1.00 45.25 295 ARG A N 1
ATOM 2238 C CA . ARG A 1 295 ? 22.037 -36.911 -34.469 1.00 45.25 295 ARG A CA 1
ATOM 2239 C C . ARG A 1 295 ? 23.158 -37.730 -35.107 1.00 45.25 295 ARG A C 1
ATOM 2241 O O . ARG A 1 295 ? 24.204 -37.180 -35.442 1.00 45.25 295 ARG A O 1
ATOM 2248 N N . ARG A 1 296 ? 22.948 -39.040 -35.264 1.00 38.00 296 ARG A N 1
ATOM 2249 C CA . ARG A 1 296 ? 23.848 -39.911 -36.025 1.00 38.00 296 ARG A CA 1
ATOM 2250 C C . ARG A 1 296 ? 23.913 -39.383 -37.460 1.00 38.00 296 ARG A C 1
ATOM 2252 O O . ARG A 1 296 ? 22.987 -39.602 -38.235 1.00 38.00 296 ARG A O 1
ATOM 2259 N N . ARG A 1 297 ? 24.993 -38.687 -37.824 1.00 40.56 297 ARG A N 1
ATOM 2260 C CA . ARG A 1 297 ? 25.407 -38.592 -39.226 1.00 40.56 297 ARG A CA 1
ATOM 2261 C C . ARG A 1 297 ? 25.961 -39.962 -39.595 1.00 40.56 297 ARG A C 1
ATOM 2263 O O . ARG A 1 297 ? 27.021 -40.353 -39.123 1.00 40.56 297 ARG A O 1
ATOM 2270 N N . THR A 1 298 ? 25.207 -40.719 -40.378 1.00 41.34 298 THR A N 1
ATOM 2271 C CA . THR A 1 298 ? 25.713 -41.920 -41.039 1.00 41.34 298 THR A CA 1
ATOM 2272 C C . THR A 1 298 ? 26.651 -41.482 -42.161 1.00 41.34 298 THR A C 1
ATOM 2274 O O . THR A 1 298 ? 26.197 -41.214 -43.273 1.00 41.34 298 THR A O 1
ATOM 2277 N N . GLU A 1 299 ? 27.947 -41.371 -41.876 1.00 41.38 299 GLU A N 1
ATOM 2278 C CA . GLU A 1 299 ? 28.970 -41.367 -42.922 1.00 41.38 299 GLU A CA 1
ATOM 2279 C C . GLU A 1 299 ? 29.166 -42.804 -43.420 1.00 41.38 299 GLU A C 1
ATOM 2281 O O . GLU A 1 299 ? 29.423 -43.732 -42.654 1.00 41.38 299 GLU A O 1
ATOM 2286 N N . ARG A 1 300 ? 28.961 -42.988 -44.725 1.00 41.66 300 ARG A N 1
ATOM 2287 C CA . ARG A 1 300 ? 29.173 -44.237 -45.461 1.00 41.66 300 ARG A CA 1
ATOM 2288 C C . ARG A 1 300 ? 30.650 -44.253 -45.904 1.00 41.66 300 ARG A C 1
ATOM 2290 O O . ARG A 1 300 ? 31.073 -43.256 -46.486 1.00 41.66 300 ARG A O 1
ATOM 2297 N N . PRO A 1 301 ? 31.445 -45.311 -45.654 1.00 42.88 301 PRO A N 1
ATOM 2298 C CA . PRO A 1 301 ? 32.846 -45.330 -46.075 1.00 42.88 301 PRO A CA 1
ATOM 2299 C C . PRO A 1 301 ? 32.958 -45.557 -47.595 1.00 42.88 301 PRO A C 1
ATOM 2301 O O . PRO A 1 301 ? 32.040 -46.137 -48.189 1.00 42.88 301 PRO A O 1
ATOM 2304 N N . PRO A 1 302 ? 34.055 -45.116 -48.244 1.00 44.47 302 PRO A N 1
ATOM 2305 C CA . PRO A 1 302 ? 34.246 -45.315 -49.673 1.00 44.47 302 PRO A CA 1
ATOM 2306 C C . PRO A 1 302 ? 34.564 -46.786 -49.967 1.00 44.47 302 PRO A C 1
ATOM 2308 O O . PRO A 1 302 ? 35.328 -47.432 -49.247 1.00 44.47 302 PRO A O 1
ATOM 2311 N N . ALA A 1 303 ? 33.944 -47.309 -51.024 1.00 46.59 303 ALA A N 1
ATOM 2312 C CA . ALA A 1 303 ? 34.242 -48.626 -51.565 1.00 46.59 303 ALA A CA 1
ATOM 2313 C C . ALA A 1 303 ? 35.646 -48.640 -52.192 1.00 46.59 303 ALA A C 1
ATOM 2315 O O . ALA A 1 303 ? 36.103 -47.634 -52.735 1.00 46.59 303 ALA A O 1
ATOM 2316 N N . ARG A 1 304 ? 36.302 -49.789 -52.039 1.00 42.34 304 ARG A N 1
ATOM 2317 C CA . ARG A 1 304 ? 37.668 -50.106 -52.454 1.00 42.34 304 ARG A CA 1
ATOM 2318 C C . ARG A 1 304 ? 37.789 -50.290 -53.963 1.00 42.34 304 ARG A C 1
ATOM 2320 O O . ARG A 1 304 ? 36.804 -50.782 -54.556 1.00 42.34 304 ARG A O 1
#

Secondary structure (DSSP, 8-state):
-GGG--SSPEEEEEEEETTEEEEEEEEPTTT---SS--GGGHHHHHTT-EEEEEE-SSSS-SEEEE----PPPTT-TT-PEEEEEPTTS---TT-EEEEEEEE-TT--EEEEEEEESS-GGGTEEEEEEE--STT--EEEEESSEEEESS--HHHHHHHHTT-EEEEEEETTSS-EEEEEEPP-----GGGSPPPTT----S--S--PPPP-----SHHHHHHHHHHEEEETTEEEETT-EEEETTTTEEEEEETTEEEEEE--PPPP--SS-EE--TT-SS-EESSS----------PPPPP-

pLDDT: mean 72.61, std 15.37, range [31.94, 91.62]

Radius of gyration: 27.73 Å; chains: 1; bounding box: 64×91×86 Å

InterPro domains:
  IPR001007 VWFC domain [PF00093] (229-285)
  IPR001007 VWFC domain [PS01208] (248-285)
  IPR001007 VWFC domain [PS50184] (227-286)
  IPR001007 VWFC domain [SM00214] (229-285)
  IPR052278 Chordin-like dorsalizing regulators [PTHR46526] (29-289)

Sequence (304 aa):
VDNLGITDPKITLVEEQGKRHSQVEILDTRIGVLARPSARIFQPLYEEQLAVHISADTGPPILRGRLTSRLLPDAAGTGPALLHRTGQVRLPAAMAGLAWLSVDSLCGLYYETVVTGGNARSWSSWWLETHAGTEGGARELGGEEGWLLEPAAAELLALHVGAAYLELRARDNVTVILRTRVPQISVPPSCLPAVPGTSDNELSAKYTPGPLEDQMTDYSLFRLNVNYCTQRDKFYKLGETWTDTETCSKCWCVLGMPRCEPVQCPPVNCLVPTIKPPGQCCPICTSLDCVVGARRRTERPPAR